Protein AF-W6NI77-F1 (afdb_monomer_lite)

pLDDT: mean 75.78, std 13.9, range [35.69, 91.31]

Foldseek 3Di:
DPLVVVLVVLLVLLVVLLVVLVVLLDDDDDPPLDPDPDDDDDDPSNVSLLVSLVSNLVSLLSHDDPPSSLVSVLSSLLSLLLQCLHPRVSSVVSSVVSLCSNQVSVVHDSQVVCVVCVLVNLVVLQVLCPDPPNVQSSLSSLLSSLQRHLEPVSCVSNLVVLVSLLVVCVVDDPSSVLSSLSSLLSLLVSLCSNCVPQDFPDQPQDDDDDPDDDPPSPRVPPPRDPSVVSLVVSLVSLVVQCPPPDPSSNVSNVSSNVD

InterPro domains:
  IPR049362 TELO2-interacting protein 1, middle region repeats [PF21547] (77-165)
  IPR052587 TELO2-interacting protein 1 homolog [PTHR18460] (52-257)

Organism: Haemonchus contortus (NCBI:txid6289)

Structure (mmCIF, N/CA/C/O backbone):
data_AF-W6NI77-F1
#
_entry.id   AF-W6NI77-F1
#
loop_
_atom_site.group_PDB
_atom_site.id
_atom_site.type_symbol
_atom_site.label_atom_id
_atom_site.label_alt_id
_atom_site.label_comp_id
_atom_site.label_asym_id
_atom_site.label_entity_id
_atom_site.label_seq_id
_atom_site.pdbx_PDB_ins_code
_atom_site.Cartn_x
_atom_site.Cartn_y
_atom_site.Cartn_z
_atom_site.occupancy
_atom_site.B_iso_or_equiv
_atom_site.auth_seq_id
_atom_site.auth_comp_id
_atom_site.auth_asym_id
_atom_site.auth_atom_id
_atom_site.pdbx_PDB_model_num
ATOM 1 N N . MET A 1 1 ? -28.516 10.956 28.256 1.00 38.03 1 MET A N 1
ATOM 2 C CA . MET A 1 1 ? -27.511 12.025 28.459 1.00 38.03 1 MET A CA 1
ATOM 3 C C . MET A 1 1 ? -26.098 11.476 28.704 1.00 38.03 1 MET A C 1
ATOM 5 O O . MET A 1 1 ? -25.176 12.272 28.706 1.00 38.03 1 MET A O 1
ATOM 9 N N . GLU A 1 2 ? -25.898 10.155 28.825 1.00 42.62 2 GLU A N 1
ATOM 10 C CA . GLU A 1 2 ? -24.571 9.532 29.042 1.00 42.62 2 GLU A CA 1
ATOM 11 C C . GLU A 1 2 ? -23.758 9.275 27.751 1.00 42.62 2 GLU A C 1
ATOM 13 O O . GLU A 1 2 ? -22.541 9.157 27.794 1.00 42.62 2 GLU A O 1
ATOM 18 N N . THR A 1 3 ? -24.386 9.283 26.572 1.00 54.47 3 THR A N 1
ATOM 19 C CA . THR A 1 3 ? -23.759 8.825 25.315 1.00 54.47 3 THR A CA 1
ATOM 20 C C . THR A 1 3 ? -22.666 9.737 24.745 1.00 54.47 3 THR A C 1
ATOM 22 O O . THR A 1 3 ? -21.778 9.266 24.038 1.00 54.47 3 THR A O 1
ATOM 25 N N . THR A 1 4 ? -22.696 11.042 25.023 1.00 55.91 4 THR A N 1
ATOM 26 C CA . THR A 1 4 ? -21.725 11.995 24.452 1.00 55.91 4 THR A CA 1
ATOM 27 C C . THR A 1 4 ? -20.396 12.003 25.202 1.00 55.91 4 THR A C 1
ATOM 29 O O . THR A 1 4 ? -19.350 12.211 24.591 1.00 55.91 4 THR A O 1
ATOM 32 N N . ALA A 1 5 ? -20.425 11.765 26.517 1.00 58.59 5 ALA A N 1
ATOM 33 C CA . ALA A 1 5 ? -19.223 11.693 27.344 1.00 58.59 5 ALA A CA 1
ATOM 34 C C . ALA A 1 5 ? -18.430 10.416 27.035 1.00 58.59 5 ALA A C 1
ATOM 36 O O . ALA A 1 5 ? -17.226 10.491 26.796 1.00 58.59 5 ALA A O 1
ATOM 37 N N . ASP A 1 6 ? -19.120 9.280 26.918 1.00 65.50 6 ASP A N 1
ATOM 38 C CA . ASP A 1 6 ? -18.503 7.997 26.570 1.00 65.50 6 ASP A CA 1
ATOM 39 C C . ASP A 1 6 ? -17.901 8.022 25.161 1.00 65.50 6 ASP A C 1
ATOM 41 O O . ASP A 1 6 ? -16.777 7.563 24.951 1.00 65.50 6 ASP A O 1
ATOM 45 N N . SER A 1 7 ? -18.590 8.649 24.199 1.00 68.75 7 SER A N 1
ATOM 46 C CA . SER A 1 7 ? -18.045 8.837 22.852 1.00 68.75 7 SER A CA 1
ATOM 47 C C . SER A 1 7 ? -16.793 9.717 22.862 1.00 68.75 7 SER A C 1
ATOM 49 O O . SER A 1 7 ? -15.842 9.418 22.146 1.00 68.75 7 SER A O 1
ATOM 51 N N . TYR A 1 8 ? -16.756 10.780 23.673 1.00 75.94 8 TYR A N 1
ATOM 52 C CA . TYR A 1 8 ? -15.581 11.648 23.793 1.00 75.94 8 TYR A CA 1
ATOM 53 C C . TYR A 1 8 ? -14.384 10.925 24.424 1.00 75.94 8 TYR A C 1
ATOM 55 O O . TYR A 1 8 ? -13.260 11.075 23.950 1.00 75.94 8 TYR A O 1
ATOM 63 N N . VAL A 1 9 ? -14.617 10.104 25.451 1.00 79.88 9 VAL A N 1
ATOM 64 C CA . VAL A 1 9 ? -13.573 9.280 26.084 1.00 79.88 9 VAL A CA 1
ATOM 65 C C . VAL A 1 9 ? -13.027 8.234 25.109 1.00 79.88 9 VAL A C 1
ATOM 67 O O . VAL A 1 9 ? -11.817 8.027 25.044 1.00 79.88 9 VAL A O 1
ATOM 70 N N . LEU A 1 10 ? -13.886 7.614 24.297 1.00 78.69 10 LEU A N 1
ATOM 71 C CA . LEU A 1 10 ? -13.448 6.697 23.241 1.00 78.69 10 LEU A CA 1
ATOM 72 C C . LEU A 1 10 ? -12.599 7.413 22.186 1.00 78.69 10 LEU A C 1
ATOM 74 O O . LEU A 1 10 ? -11.573 6.882 21.766 1.00 78.69 10 LEU A O 1
ATOM 78 N N . PHE A 1 11 ? -12.977 8.630 21.790 1.00 78.94 11 PHE A N 1
ATOM 79 C CA . PHE A 1 11 ? -12.199 9.421 20.839 1.00 78.94 11 PHE A CA 1
ATOM 80 C C . PHE A 1 11 ? -10.810 9.783 21.366 1.00 78.94 11 PHE A C 1
ATOM 82 O O . PHE A 1 11 ? -9.825 9.579 20.658 1.00 78.94 11 PHE A O 1
ATOM 89 N N . THR A 1 12 ? -10.711 10.268 22.605 1.00 80.94 12 THR A N 1
ATOM 90 C CA . THR A 1 12 ? -9.415 10.620 23.206 1.00 80.94 12 THR A CA 1
ATOM 91 C C . THR A 1 12 ? -8.539 9.391 23.433 1.00 80.94 12 THR A C 1
ATOM 93 O O . THR A 1 12 ? -7.323 9.461 23.244 1.00 80.94 12 THR A O 1
ATOM 96 N N . LEU A 1 13 ? -9.138 8.244 23.767 1.00 82.88 13 LEU A N 1
ATOM 97 C CA . LEU A 1 13 ? -8.430 6.971 23.869 1.00 82.88 13 LEU A CA 1
ATOM 98 C C . LEU A 1 13 ? -7.866 6.544 22.510 1.00 82.88 13 LEU A C 1
ATOM 100 O O . LEU A 1 13 ? -6.676 6.252 22.421 1.00 82.88 13 LEU A O 1
ATOM 104 N N . ILE A 1 14 ? -8.678 6.570 21.447 1.00 81.75 14 ILE A N 1
ATOM 105 C CA . ILE A 1 14 ? -8.227 6.240 20.087 1.00 81.75 14 ILE A CA 1
ATOM 106 C C . ILE A 1 14 ? -7.092 7.175 19.655 1.00 81.75 14 ILE A C 1
ATOM 108 O O . ILE A 1 14 ? -6.070 6.699 19.166 1.00 81.75 14 ILE A O 1
ATOM 112 N N . GLU A 1 15 ? -7.231 8.486 19.861 1.00 82.81 15 GLU A N 1
ATOM 113 C CA . GLU A 1 15 ? -6.181 9.462 19.543 1.00 82.81 15 GLU A CA 1
ATOM 114 C C . GLU A 1 15 ? -4.874 9.154 20.275 1.00 82.81 15 GLU A C 1
ATOM 116 O O . GLU A 1 15 ? -3.815 9.089 19.650 1.00 82.81 15 GLU A O 1
ATOM 121 N N . THR A 1 16 ? -4.952 8.891 21.579 1.00 83.50 16 THR A N 1
ATOM 122 C CA . THR A 1 16 ? -3.780 8.580 22.405 1.00 83.50 16 THR A CA 1
ATOM 123 C C . THR A 1 16 ? -3.109 7.286 21.949 1.00 83.50 16 THR A C 1
ATOM 125 O O . THR A 1 16 ? -1.888 7.240 21.805 1.00 83.50 16 THR A O 1
ATOM 128 N N . CYS A 1 17 ? -3.889 6.244 21.648 1.00 82.62 17 CYS A N 1
ATOM 129 C CA . CYS A 1 17 ? -3.355 4.984 21.141 1.00 82.62 17 CYS A CA 1
ATOM 130 C C . CYS A 1 17 ? -2.709 5.146 19.755 1.00 82.62 17 CYS A C 1
ATOM 132 O O . CYS A 1 17 ? -1.662 4.550 19.507 1.00 82.62 17 CYS A O 1
ATOM 134 N N . ILE A 1 18 ? -3.273 5.972 18.865 1.00 81.81 18 ILE A N 1
ATOM 135 C CA . ILE A 1 18 ? -2.666 6.286 17.559 1.00 81.81 18 ILE A CA 1
ATOM 136 C C . ILE A 1 18 ? -1.339 7.037 17.738 1.00 81.81 18 ILE A C 1
ATOM 138 O O . ILE A 1 18 ? -0.378 6.746 17.024 1.00 81.81 18 ILE A O 1
ATOM 142 N N . GLU A 1 19 ? -1.255 7.985 18.672 1.00 83.06 19 GLU A N 1
ATOM 143 C CA . GLU A 1 19 ? -0.002 8.690 18.979 1.00 83.06 19 GLU A CA 1
ATOM 144 C C . GLU A 1 19 ? 1.055 7.752 19.578 1.00 83.06 19 GLU A C 1
ATOM 146 O O . GLU A 1 19 ? 2.226 7.817 19.204 1.00 83.06 19 GLU A O 1
ATOM 151 N N . TRP A 1 20 ? 0.658 6.808 20.434 1.00 81.19 20 TRP A N 1
ATOM 152 C CA . TRP A 1 20 ? 1.576 5.784 20.939 1.00 81.19 20 TRP A CA 1
ATOM 153 C C . TRP A 1 20 ? 2.064 4.849 19.832 1.00 81.19 20 TRP A C 1
ATOM 155 O O . TRP A 1 20 ? 3.257 4.566 19.762 1.00 81.19 20 TRP A O 1
ATOM 165 N N . LEU A 1 21 ? 1.187 4.442 18.910 1.00 80.00 21 LEU A N 1
ATOM 166 C CA . LEU A 1 21 ? 1.582 3.656 17.738 1.00 80.00 21 LEU A CA 1
ATOM 167 C C . LEU A 1 21 ? 2.561 4.417 16.833 1.00 80.00 21 LEU A C 1
ATOM 169 O O . LEU A 1 21 ? 3.523 3.827 16.351 1.00 80.00 21 LEU A O 1
ATOM 173 N N . LYS A 1 22 ? 2.377 5.732 16.645 1.00 75.75 22 LYS A N 1
ATOM 174 C CA . LYS A 1 22 ? 3.333 6.578 15.904 1.00 75.75 22 LYS A CA 1
ATOM 175 C C . LYS A 1 22 ? 4.718 6.597 16.543 1.00 75.75 22 LYS A C 1
ATOM 177 O O . LYS A 1 22 ? 5.708 6.617 15.814 1.00 75.75 22 LYS A O 1
ATOM 182 N N . GLY A 1 23 ? 4.774 6.640 17.875 1.00 67.94 23 GLY A N 1
ATOM 183 C CA . GLY A 1 23 ? 6.019 6.648 18.643 1.00 67.94 23 GLY A CA 1
ATOM 184 C C . GLY A 1 23 ? 6.720 5.289 18.688 1.00 67.94 23 GLY A C 1
ATOM 185 O O . GLY A 1 23 ? 7.940 5.250 18.795 1.00 67.94 23 GLY A O 1
ATOM 186 N N . MET A 1 24 ? 5.964 4.194 18.567 1.00 63.59 24 MET A N 1
ATOM 187 C CA . MET A 1 24 ? 6.493 2.825 18.517 1.00 63.59 24 MET A CA 1
ATOM 188 C C . MET A 1 24 ? 6.839 2.346 17.106 1.00 63.59 24 MET A C 1
ATOM 190 O O . MET A 1 24 ? 7.277 1.208 16.957 1.00 63.59 24 MET A O 1
ATOM 194 N N . ALA A 1 25 ? 6.651 3.181 16.076 1.00 56.19 25 ALA A N 1
ATOM 195 C CA . ALA A 1 25 ? 7.052 2.844 14.717 1.00 56.19 25 ALA A CA 1
ATOM 196 C C . ALA A 1 25 ? 8.547 2.475 14.724 1.00 56.19 25 ALA A C 1
ATOM 198 O O . ALA A 1 25 ? 9.379 3.325 15.065 1.00 56.19 25 ALA A O 1
ATOM 199 N N . PRO A 1 26 ? 8.896 1.217 14.412 1.00 52.66 26 PRO A N 1
ATOM 200 C CA . PRO A 1 26 ? 10.261 0.758 14.558 1.00 52.66 26 PRO A CA 1
ATOM 201 C C . PRO A 1 26 ? 11.186 1.561 13.644 1.00 52.66 26 PRO A C 1
ATOM 203 O O . PRO A 1 26 ? 10.837 1.952 12.526 1.00 52.66 26 PRO A O 1
ATOM 206 N N . SER A 1 27 ? 12.387 1.811 14.164 1.00 46.44 27 SER A N 1
ATOM 207 C CA . SER A 1 27 ? 13.513 2.374 13.424 1.00 46.44 27 SER A CA 1
ATOM 208 C C . SER A 1 27 ? 13.739 1.600 12.117 1.00 46.44 27 SER A C 1
ATOM 210 O O . SER A 1 27 ? 13.374 0.425 12.046 1.00 46.44 27 SER A O 1
ATOM 212 N N . PRO A 1 28 ? 14.320 2.265 11.106 1.00 47.41 28 PRO A N 1
ATOM 213 C CA . PRO A 1 28 ? 14.014 2.084 9.695 1.00 47.41 28 PRO A CA 1
ATOM 214 C C . PRO A 1 28 ? 14.049 0.621 9.286 1.00 47.41 28 PRO A C 1
ATOM 216 O O . PRO A 1 28 ? 14.915 -0.125 9.742 1.00 47.41 28 PRO A O 1
ATOM 219 N N . HIS A 1 29 ? 13.101 0.282 8.402 1.00 47.47 29 HIS A N 1
ATOM 220 C CA . HIS A 1 29 ? 13.145 -0.863 7.502 1.00 47.47 29 HIS A CA 1
ATOM 221 C C . HIS A 1 29 ? 14.536 -1.475 7.486 1.00 47.47 29 HIS A C 1
ATOM 223 O O . HIS A 1 29 ? 15.481 -0.832 7.028 1.00 47.47 29 HIS A O 1
ATOM 229 N N . CYS A 1 30 ? 14.585 -2.651 8.112 1.00 45.50 30 CYS A N 1
ATOM 230 C CA . CYS A 1 30 ? 15.687 -3.582 8.212 1.00 45.50 30 CYS A CA 1
ATOM 231 C C . CYS A 1 30 ? 16.817 -3.243 7.242 1.00 45.50 30 CYS A C 1
ATOM 233 O O . CYS A 1 30 ? 16.574 -3.102 6.044 1.00 45.50 30 CYS A O 1
ATOM 235 N N . ARG A 1 31 ? 18.039 -3.138 7.767 1.00 46.44 31 ARG A N 1
ATOM 236 C CA . ARG A 1 31 ? 19.276 -3.189 6.988 1.00 46.44 31 ARG A CA 1
ATOM 237 C C . ARG A 1 31 ? 19.236 -4.443 6.106 1.00 46.44 31 ARG A C 1
ATOM 239 O O . ARG A 1 31 ? 19.733 -5.491 6.499 1.00 46.44 31 ARG A O 1
ATOM 246 N N . ASP A 1 32 ? 18.608 -4.339 4.937 1.00 48.72 32 ASP A N 1
ATOM 247 C CA . ASP A 1 32 ? 18.428 -5.417 3.958 1.00 48.72 32 ASP A CA 1
ATOM 248 C C . ASP A 1 32 ? 19.784 -5.845 3.359 1.00 48.72 32 ASP A C 1
ATOM 250 O O . ASP A 1 32 ? 19.866 -6.802 2.592 1.00 48.72 32 ASP A O 1
ATOM 254 N N . ASP A 1 33 ? 20.866 -5.152 3.726 1.00 49.47 33 ASP A N 1
ATOM 255 C CA . ASP A 1 33 ? 22.258 -5.566 3.571 1.00 49.47 33 ASP A CA 1
ATOM 256 C C . ASP A 1 33 ? 22.540 -6.922 4.251 1.00 49.47 33 ASP A C 1
ATOM 258 O O . ASP A 1 33 ? 23.477 -7.621 3.859 1.00 49.47 33 ASP A O 1
ATOM 262 N N . LEU A 1 34 ? 21.750 -7.298 5.265 1.00 49.16 34 LEU A N 1
ATOM 263 C CA . LEU A 1 34 ? 21.920 -8.505 6.068 1.00 49.16 34 LEU A CA 1
ATOM 264 C C . LEU A 1 34 ? 20.722 -9.445 5.870 1.00 49.16 34 LEU A C 1
ATOM 266 O O . LEU A 1 34 ? 19.643 -9.240 6.418 1.00 49.16 34 LEU A O 1
ATOM 270 N N . ILE A 1 35 ? 20.921 -10.519 5.097 1.00 52.66 35 ILE A N 1
ATOM 271 C CA . ILE A 1 35 ? 19.978 -11.646 5.041 1.00 52.66 35 ILE A CA 1
ATOM 272 C C . ILE A 1 35 ? 20.137 -12.436 6.344 1.00 52.66 35 ILE A C 1
ATOM 274 O O . ILE A 1 35 ? 20.869 -13.423 6.408 1.00 52.66 35 ILE A O 1
ATOM 278 N N . GLU A 1 36 ? 19.492 -11.974 7.409 1.00 52.12 36 GLU A N 1
ATOM 279 C CA . GLU A 1 36 ? 19.451 -12.683 8.683 1.00 52.12 36 GLU A CA 1
ATOM 280 C C . GLU A 1 36 ? 18.140 -13.457 8.807 1.00 52.12 36 GLU A C 1
ATOM 282 O O . GLU A 1 36 ? 17.044 -12.914 8.673 1.00 52.12 36 GLU A O 1
ATOM 287 N N . HIS A 1 37 ? 18.248 -14.754 9.090 1.00 48.47 37 HIS A N 1
ATOM 288 C CA . HIS A 1 37 ? 17.102 -15.614 9.363 1.00 48.47 37 HIS A CA 1
ATOM 289 C C . HIS A 1 37 ? 16.638 -15.399 10.815 1.00 48.47 37 HIS A C 1
ATOM 291 O O . HIS A 1 37 ? 16.741 -16.288 11.660 1.00 48.47 37 HIS A O 1
ATOM 297 N N . VAL A 1 38 ? 16.175 -14.190 11.139 1.00 55.56 38 VAL A N 1
ATOM 298 C CA . VAL A 1 38 ? 15.631 -13.886 12.466 1.00 55.56 38 VAL A CA 1
ATOM 299 C C . VAL A 1 38 ? 14.221 -14.458 12.534 1.00 55.56 38 VAL A C 1
ATOM 301 O O . VAL A 1 38 ? 13.308 -13.966 11.876 1.00 55.56 38 VAL A O 1
ATOM 304 N N . ILE A 1 39 ? 14.035 -15.524 13.314 1.00 58.59 39 ILE A N 1
ATOM 305 C CA . ILE A 1 39 ? 12.693 -16.001 13.663 1.00 58.59 39 ILE A CA 1
ATOM 306 C C . ILE A 1 39 ? 12.036 -14.879 14.477 1.00 58.59 39 ILE A C 1
ATOM 308 O O . ILE A 1 39 ? 12.579 -14.533 15.528 1.00 58.59 39 ILE A O 1
ATOM 312 N N . PRO A 1 40 ? 10.899 -14.306 14.041 1.00 60.41 40 PRO A N 1
ATOM 313 C CA . PRO A 1 40 ? 10.248 -13.235 14.783 1.00 60.41 40 PRO A CA 1
ATOM 314 C C . PRO A 1 40 ? 9.774 -13.774 16.131 1.00 60.41 40 PRO A C 1
ATOM 316 O O . PRO A 1 40 ? 8.808 -14.532 16.215 1.00 60.41 40 PRO A O 1
ATOM 319 N N . THR A 1 41 ? 10.497 -13.441 17.196 1.00 62.50 41 THR A N 1
ATOM 320 C CA . THR A 1 41 ? 10.095 -13.764 18.564 1.00 62.50 41 THR A CA 1
ATOM 321 C C . THR A 1 41 ? 9.169 -12.678 19.082 1.00 62.50 41 THR A C 1
ATOM 323 O O . THR A 1 41 ? 9.431 -11.499 18.857 1.00 62.50 41 THR A O 1
ATOM 326 N N . LEU A 1 42 ? 8.131 -13.061 19.828 1.00 67.31 42 LEU A N 1
ATOM 327 C CA . LEU A 1 42 ? 7.244 -12.118 20.503 1.00 67.31 42 LEU A CA 1
ATOM 328 C C . LEU A 1 42 ? 8.041 -11.283 21.521 1.00 67.31 42 LEU A C 1
ATOM 330 O O . LEU A 1 42 ? 8.350 -11.732 22.626 1.00 67.31 42 LEU A O 1
ATOM 334 N N . THR A 1 43 ? 8.396 -10.066 21.134 1.00 75.69 43 THR A N 1
ATOM 335 C CA . THR A 1 43 ? 8.993 -9.059 22.012 1.00 75.69 43 THR A CA 1
ATOM 336 C C . THR A 1 43 ? 7.910 -8.352 22.833 1.00 75.69 43 THR A C 1
ATOM 338 O O . THR A 1 43 ? 6.718 -8.407 22.535 1.00 75.69 43 THR A O 1
ATOM 341 N N . LYS A 1 44 ? 8.312 -7.644 23.893 1.00 76.69 44 LYS A N 1
ATOM 342 C CA . LYS A 1 44 ? 7.371 -6.815 24.666 1.00 76.69 44 LYS A CA 1
ATOM 343 C C . LYS A 1 44 ? 6.763 -5.690 23.821 1.00 76.69 44 LYS A C 1
ATOM 345 O O . LYS A 1 44 ? 5.627 -5.305 24.054 1.00 76.69 44 LYS A O 1
ATOM 350 N N . GLU A 1 45 ? 7.508 -5.176 22.848 1.00 77.38 45 GLU A N 1
ATOM 351 C CA . GLU A 1 45 ? 7.050 -4.104 21.959 1.00 77.38 45 GLU A CA 1
ATOM 352 C C . GLU A 1 45 ? 5.995 -4.615 20.973 1.00 77.38 45 GLU A C 1
ATOM 354 O O . GLU A 1 45 ? 4.939 -4.004 20.830 1.00 77.38 45 GLU A O 1
ATOM 359 N N . THR A 1 46 ? 6.209 -5.794 20.379 1.00 76.50 46 THR A N 1
ATOM 360 C CA . THR A 1 46 ? 5.221 -6.417 19.481 1.00 76.50 46 THR A CA 1
ATOM 361 C C . THR A 1 46 ? 3.915 -6.747 20.189 1.00 76.50 46 THR A C 1
ATOM 363 O O . THR A 1 46 ? 2.844 -6.476 19.647 1.00 76.50 46 THR A O 1
ATOM 366 N N . SER A 1 47 ? 3.965 -7.251 21.426 1.00 80.81 47 SER A N 1
ATOM 367 C CA . SER A 1 47 ? 2.746 -7.532 22.192 1.00 80.81 47 SER A CA 1
ATOM 368 C C . SER A 1 47 ? 1.952 -6.266 22.534 1.00 80.81 47 SER A C 1
ATOM 370 O O . SER A 1 47 ? 0.718 -6.291 22.479 1.00 80.81 47 SER A O 1
ATOM 372 N N . VAL A 1 48 ? 2.623 -5.142 22.819 1.00 82.88 48 VAL A N 1
ATOM 373 C CA . VAL A 1 48 ? 1.957 -3.845 23.032 1.00 82.88 48 VAL A CA 1
ATOM 374 C C . VAL A 1 48 ? 1.338 -3.345 21.726 1.00 82.88 48 VAL A C 1
ATOM 376 O O . VAL A 1 48 ? 0.173 -2.954 21.730 1.00 82.88 48 VAL A O 1
ATOM 379 N N . THR A 1 49 ? 2.056 -3.417 20.602 1.00 80.94 49 THR A N 1
ATOM 380 C CA . THR A 1 49 ? 1.542 -3.014 19.281 1.00 80.94 49 THR A CA 1
ATOM 381 C C . THR A 1 49 ? 0.286 -3.797 18.901 1.00 80.94 49 THR A C 1
ATOM 383 O O . THR A 1 49 ? -0.722 -3.192 18.539 1.00 80.94 49 THR A O 1
ATOM 386 N N . ILE A 1 50 ? 0.294 -5.123 19.068 1.00 82.81 50 ILE A N 1
ATOM 387 C CA . ILE A 1 50 ? -0.869 -5.986 18.799 1.00 82.81 50 ILE A CA 1
ATOM 388 C C . ILE A 1 50 ? -2.049 -5.613 19.704 1.00 82.81 50 ILE A C 1
ATOM 390 O O . ILE A 1 50 ? -3.188 -5.510 19.238 1.00 82.81 50 ILE A O 1
ATOM 394 N N . SER A 1 51 ? -1.783 -5.372 20.990 1.00 83.31 51 SER A N 1
ATOM 395 C CA . SER A 1 51 ? -2.815 -4.993 21.960 1.00 83.31 51 SER A CA 1
ATOM 396 C C . SER A 1 51 ? -3.448 -3.643 21.616 1.00 83.31 51 SER A C 1
ATOM 398 O O . SER A 1 51 ? -4.670 -3.514 21.656 1.00 83.31 51 SER A O 1
ATOM 400 N N . LEU A 1 52 ? -2.642 -2.651 21.223 1.00 84.12 52 LEU A N 1
ATOM 401 C CA . LEU A 1 52 ? -3.123 -1.331 20.806 1.00 84.12 52 LEU A CA 1
ATOM 402 C C . LEU A 1 52 ? -3.927 -1.402 19.508 1.00 84.12 52 LEU A C 1
ATOM 404 O O . LEU A 1 52 ? -5.011 -0.830 19.439 1.00 84.12 52 LEU A O 1
ATOM 408 N N . VAL A 1 53 ? -3.440 -2.131 18.500 1.00 84.56 53 VAL A N 1
ATOM 409 C CA . VAL A 1 53 ? -4.156 -2.331 17.229 1.00 84.56 53 VAL A CA 1
ATOM 410 C C . VAL A 1 53 ? -5.522 -2.974 17.473 1.00 84.56 53 VAL A C 1
ATOM 412 O O . VAL A 1 53 ? -6.533 -2.484 16.967 1.00 84.56 53 VAL A O 1
ATOM 415 N N . SER A 1 54 ? -5.570 -4.010 18.312 1.00 84.06 54 SER A N 1
ATOM 416 C CA . SER A 1 54 ? -6.813 -4.702 18.668 1.00 84.06 54 SER A CA 1
ATOM 417 C C . SER A 1 54 ? -7.773 -3.796 19.444 1.00 84.06 54 SER A C 1
ATOM 419 O O . SER A 1 54 ? -8.965 -3.750 19.144 1.00 84.06 54 SER A O 1
ATOM 421 N N . LEU A 1 55 ? -7.261 -3.030 20.413 1.00 83.44 55 LEU A N 1
ATOM 422 C CA . LEU A 1 55 ? -8.057 -2.094 21.208 1.00 83.44 55 LEU A CA 1
ATOM 423 C C . LEU A 1 55 ? -8.690 -1.007 20.333 1.00 83.44 55 LEU A C 1
ATOM 425 O O . LEU A 1 55 ? -9.877 -0.720 20.477 1.00 83.44 55 LEU A O 1
ATOM 429 N N . ILE A 1 56 ? -7.922 -0.433 19.405 1.00 82.19 56 ILE A N 1
ATOM 430 C CA . ILE A 1 56 ? -8.414 0.600 18.488 1.00 82.19 56 ILE A CA 1
ATOM 431 C C . ILE A 1 56 ? -9.457 0.018 17.525 1.00 82.19 56 ILE A C 1
ATOM 433 O O . ILE A 1 56 ? -10.495 0.645 17.311 1.00 82.19 56 ILE A O 1
ATOM 437 N N . ALA A 1 57 ? -9.232 -1.186 16.986 1.00 81.25 57 ALA A N 1
ATOM 438 C CA . ALA A 1 57 ? -10.191 -1.853 16.102 1.00 81.25 57 ALA A CA 1
ATOM 439 C C . ALA A 1 57 ? -11.549 -2.076 16.788 1.00 81.25 57 ALA A C 1
ATOM 441 O O . ALA A 1 57 ? -12.595 -1.767 16.215 1.00 81.25 57 ALA A O 1
ATOM 442 N N . VAL A 1 58 ? -11.534 -2.529 18.045 1.00 82.44 58 VAL A N 1
ATOM 443 C CA . VAL A 1 58 ? -12.751 -2.682 18.854 1.00 82.44 58 VAL A CA 1
ATOM 444 C C . VAL A 1 58 ? -13.373 -1.325 19.179 1.00 82.44 58 VAL A C 1
ATOM 446 O O . VAL A 1 58 ? -14.589 -1.177 19.076 1.00 82.44 58 VAL A O 1
ATOM 449 N N . ALA A 1 59 ? -12.576 -0.312 19.522 1.00 80.25 59 ALA A N 1
ATOM 450 C CA . ALA A 1 59 ? -13.089 1.020 19.832 1.00 80.25 59 ALA A CA 1
ATOM 451 C C . ALA A 1 59 ? -13.832 1.644 18.636 1.00 80.25 59 ALA A C 1
ATOM 453 O O . ALA A 1 59 ? -14.917 2.194 18.818 1.00 80.25 59 ALA A O 1
ATOM 454 N N . PHE A 1 60 ? -13.334 1.471 17.404 1.00 77.75 60 PHE A N 1
ATOM 455 C CA . PHE A 1 60 ? -14.014 1.941 16.189 1.00 77.75 60 PHE A CA 1
ATOM 456 C C . PHE A 1 60 ? -15.394 1.311 15.961 1.00 77.75 60 PHE A C 1
ATOM 458 O O . PHE A 1 60 ? -16.220 1.923 15.285 1.00 77.75 60 PHE A O 1
ATOM 465 N N . LYS A 1 61 ? -15.683 0.146 16.555 1.00 76.38 61 LYS A N 1
ATOM 466 C CA . LYS A 1 61 ? -17.017 -0.472 16.516 1.00 76.38 61 LYS A CA 1
ATOM 467 C C . LYS A 1 61 ? -18.065 0.304 17.313 1.00 76.38 61 LYS A C 1
ATOM 469 O O . LYS A 1 61 ? -19.252 0.218 17.017 1.00 76.38 61 LYS A O 1
ATOM 474 N N . HIS A 1 62 ? -17.631 1.036 18.333 1.00 73.00 62 HIS A N 1
ATOM 475 C CA . HIS A 1 62 ? -18.508 1.723 19.280 1.00 73.00 62 HIS A CA 1
ATOM 476 C C . HIS A 1 62 ? -18.621 3.231 19.023 1.00 73.00 62 HIS A C 1
ATOM 478 O O . HIS A 1 62 ? -19.391 3.912 19.696 1.00 73.00 62 HIS A O 1
ATOM 484 N N . VAL A 1 63 ? -17.881 3.759 18.046 1.00 72.25 63 VAL A N 1
ATOM 485 C CA . VAL A 1 63 ? -17.902 5.179 17.682 1.00 72.25 63 VAL A CA 1
ATOM 486 C C . VAL A 1 63 ? -19.021 5.454 16.672 1.00 72.25 63 VAL A C 1
ATOM 488 O O . VAL A 1 63 ? -19.074 4.818 15.623 1.00 72.25 63 VAL A O 1
ATOM 491 N N . ALA A 1 64 ? -19.887 6.425 16.985 1.00 58.84 64 ALA A N 1
ATOM 492 C CA . ALA A 1 64 ? -21.064 6.784 16.181 1.00 58.84 64 ALA A CA 1
ATOM 493 C C . ALA A 1 64 ? -20.958 8.140 15.440 1.00 58.84 64 ALA A C 1
ATOM 495 O O . ALA A 1 64 ? -21.823 8.461 14.631 1.00 58.84 64 ALA A O 1
ATOM 496 N N . GLU A 1 65 ? -19.940 8.966 15.720 1.00 63.59 65 GLU A N 1
ATOM 497 C CA . GLU A 1 65 ? -19.810 10.325 15.157 1.00 63.59 65 GLU A CA 1
ATOM 498 C C . GLU A 1 65 ? -19.015 10.326 13.831 1.00 63.59 65 GLU A C 1
ATOM 500 O O . GLU A 1 65 ? -17.784 10.304 13.832 1.00 63.59 65 GLU A O 1
ATOM 505 N N . GLU A 1 66 ? -19.714 10.407 12.693 1.00 65.75 66 GLU A N 1
ATOM 506 C CA . GLU A 1 66 ? -19.164 10.123 11.351 1.00 65.75 66 GLU A CA 1
ATOM 507 C C . GLU A 1 66 ? -17.963 10.998 10.925 1.00 65.75 66 GLU A C 1
ATOM 509 O O . GLU A 1 66 ? -17.008 10.507 10.319 1.00 65.75 66 GLU A O 1
ATOM 514 N N . SER A 1 67 ? -17.958 12.299 11.240 1.00 65.31 67 SER A N 1
ATOM 515 C CA . SER A 1 67 ? -16.953 13.237 10.703 1.00 65.31 67 SER A CA 1
ATOM 516 C C . SER A 1 67 ? -15.587 13.142 11.394 1.00 65.31 67 SER A C 1
ATOM 518 O O . SER A 1 67 ? -14.546 13.082 10.731 1.00 65.31 67 SER A O 1
ATOM 520 N N . LYS A 1 68 ? -15.564 13.092 12.731 1.00 69.31 68 LYS A N 1
ATOM 521 C CA . LYS A 1 68 ? -14.332 12.880 13.510 1.00 69.31 68 LYS A CA 1
ATOM 522 C C . LYS A 1 68 ? -13.826 11.451 13.366 1.00 69.31 68 LYS A C 1
ATOM 524 O O . LYS A 1 68 ? -12.616 11.244 13.266 1.00 69.31 68 LYS A O 1
ATOM 529 N N . GLN A 1 69 ? -14.744 10.488 13.280 1.00 75.06 69 GLN A N 1
ATOM 530 C CA . GLN A 1 69 ? -14.420 9.094 13.010 1.00 75.06 69 GLN A CA 1
ATOM 531 C C . GLN A 1 69 ? -13.658 8.950 11.697 1.00 75.06 69 GLN A C 1
ATOM 533 O O . GLN A 1 69 ? -12.636 8.279 11.695 1.00 75.06 69 GLN A O 1
ATOM 538 N N . LEU A 1 70 ? -14.060 9.629 10.616 1.00 77.38 70 LEU A N 1
ATOM 539 C CA . LEU A 1 70 ? -13.364 9.526 9.331 1.00 77.38 70 LEU A CA 1
ATOM 540 C C . LEU A 1 70 ? -11.918 10.041 9.395 1.00 77.38 70 LEU A C 1
ATOM 542 O O . LEU A 1 70 ? -11.011 9.391 8.878 1.00 77.38 70 LEU A O 1
ATOM 546 N N . LYS A 1 71 ? -11.669 11.166 10.078 1.00 82.25 71 LYS A N 1
ATOM 547 C CA . LYS A 1 71 ? -10.302 11.689 10.260 1.00 82.25 71 LYS A CA 1
ATOM 548 C C . LYS A 1 71 ? -9.429 10.721 11.064 1.00 82.25 71 LYS A C 1
ATOM 550 O O . LYS A 1 71 ? -8.289 10.458 10.681 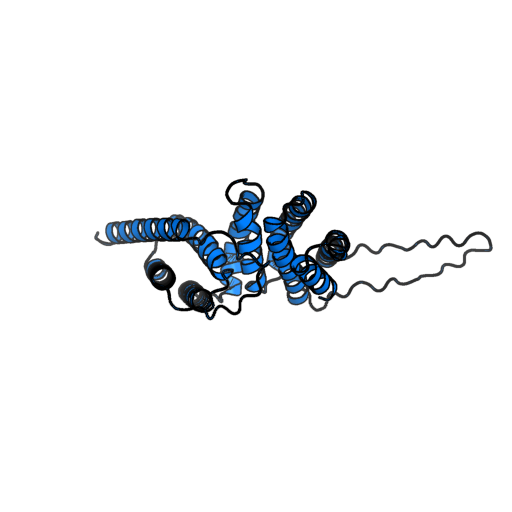1.00 82.25 71 LYS A O 1
ATOM 555 N N . LEU A 1 72 ? -9.955 10.190 12.167 1.00 82.06 72 LEU A N 1
ATOM 556 C CA . LEU A 1 72 ? -9.239 9.222 13.001 1.00 82.06 72 LEU A CA 1
ATOM 557 C C . LEU A 1 72 ? -9.030 7.896 12.284 1.00 82.06 72 LEU A C 1
ATOM 559 O O . LEU A 1 72 ? -7.966 7.300 12.408 1.00 82.06 72 LEU A O 1
ATOM 563 N N . LEU A 1 73 ? -10.005 7.475 11.487 1.00 83.00 73 LEU A N 1
ATOM 564 C CA . LEU A 1 73 ? -9.944 6.263 10.695 1.00 83.00 73 LEU A CA 1
ATOM 565 C C . LEU A 1 73 ? -8.863 6.367 9.625 1.00 83.00 73 LEU A C 1
ATOM 567 O O . LEU A 1 73 ? -8.016 5.492 9.555 1.00 83.00 73 LEU A O 1
ATOM 571 N N . VAL A 1 74 ? -8.818 7.450 8.845 1.00 83.88 74 VAL A N 1
ATOM 572 C CA . VAL A 1 74 ? -7.737 7.669 7.865 1.00 83.88 74 VAL A CA 1
ATOM 573 C C . VAL A 1 74 ? -6.378 7.730 8.567 1.00 83.88 74 VAL A C 1
ATOM 575 O O . VAL A 1 74 ? -5.384 7.216 8.050 1.00 83.88 74 VAL A O 1
ATOM 578 N N . ASN A 1 75 ? -6.323 8.314 9.769 1.00 83.81 75 ASN A N 1
ATOM 579 C CA . ASN A 1 75 ? -5.100 8.334 10.560 1.00 83.81 75 ASN A CA 1
ATOM 580 C C . ASN A 1 75 ? -4.647 6.940 10.985 1.00 83.81 75 ASN A C 1
ATOM 582 O O . ASN A 1 75 ? -3.471 6.619 10.815 1.00 83.81 75 ASN A O 1
ATOM 586 N N . PHE A 1 76 ? -5.574 6.138 11.496 1.00 83.81 76 PHE A N 1
ATOM 587 C CA . PHE A 1 76 ? -5.331 4.775 11.931 1.00 83.81 76 PHE A CA 1
ATOM 588 C C . PHE A 1 76 ? -5.010 3.845 10.761 1.00 83.81 76 PHE A C 1
ATOM 590 O O . PHE A 1 76 ? -4.054 3.088 10.851 1.00 83.81 76 PHE A O 1
ATOM 597 N N . LEU A 1 77 ? -5.729 3.951 9.640 1.00 85.31 77 LEU A N 1
ATOM 598 C CA . LEU A 1 77 ? -5.489 3.155 8.435 1.00 85.31 77 LEU A CA 1
ATOM 599 C C . LEU A 1 77 ? -4.093 3.380 7.875 1.00 85.31 77 LEU A C 1
ATOM 601 O O . LEU A 1 77 ? -3.430 2.419 7.508 1.00 85.31 77 LEU A O 1
ATOM 605 N N . TYR A 1 78 ? -3.618 4.625 7.857 1.00 85.44 78 TYR A N 1
ATOM 606 C CA . TYR A 1 78 ? -2.243 4.909 7.453 1.00 85.44 78 TYR A CA 1
ATOM 607 C C . TYR A 1 78 ? -1.230 4.182 8.358 1.00 85.44 78 TYR A C 1
ATOM 609 O O . TYR A 1 78 ? -0.277 3.610 7.840 1.00 85.44 78 TYR A O 1
ATOM 617 N N . GLN A 1 79 ? -1.478 4.113 9.676 1.00 83.81 79 GLN A N 1
ATOM 618 C CA . GLN A 1 79 ? -0.596 3.377 10.596 1.00 83.81 79 GLN A CA 1
ATOM 619 C C . GLN A 1 79 ? -0.736 1.869 10.494 1.00 83.81 79 GLN A C 1
ATOM 621 O O . GLN A 1 79 ? 0.266 1.171 10.568 1.00 83.81 79 GLN A O 1
ATOM 626 N N . LEU A 1 80 ? -1.943 1.350 10.280 1.00 85.19 80 LEU A N 1
ATOM 627 C CA . LEU A 1 80 ? -2.136 -0.071 10.013 1.00 85.19 80 LEU A CA 1
ATOM 628 C C . LEU A 1 80 ? -1.384 -0.498 8.755 1.00 85.19 80 LEU A C 1
ATOM 630 O O . LEU A 1 80 ? -0.705 -1.515 8.776 1.00 85.19 80 LEU A O 1
ATOM 634 N N . LEU A 1 81 ? -1.459 0.290 7.682 1.00 85.12 81 LEU A N 1
ATOM 635 C CA . LEU A 1 81 ? -0.733 0.013 6.445 1.00 85.12 81 LEU A CA 1
ATOM 636 C C . LEU A 1 81 ? 0.787 0.137 6.622 1.00 85.12 81 LEU A C 1
ATOM 638 O O . LEU A 1 81 ? 1.527 -0.633 6.018 1.00 85.12 81 LEU A O 1
ATOM 642 N N . GLU A 1 82 ? 1.260 1.059 7.465 1.00 83.56 82 GLU A N 1
ATOM 643 C CA . GLU A 1 82 ? 2.681 1.149 7.826 1.00 83.56 82 GLU A CA 1
ATOM 644 C C . GLU A 1 82 ? 3.139 -0.104 8.592 1.00 83.56 82 GLU A C 1
ATOM 646 O O . GLU A 1 82 ? 4.154 -0.705 8.240 1.00 83.56 82 GLU A O 1
ATOM 651 N N . LEU A 1 83 ? 2.361 -0.547 9.586 1.00 81.00 83 LEU A N 1
ATOM 652 C CA . LEU A 1 83 ? 2.627 -1.761 10.365 1.00 81.00 83 LEU A CA 1
ATOM 653 C C . LEU A 1 83 ? 2.544 -3.031 9.512 1.00 81.00 83 LEU A C 1
ATOM 655 O O . LEU A 1 83 ? 3.339 -3.946 9.701 1.00 81.00 83 LEU A O 1
ATOM 659 N N . TYR A 1 84 ? 1.630 -3.070 8.539 1.00 80.62 84 TYR A N 1
ATOM 660 C CA . TYR A 1 84 ? 1.512 -4.165 7.578 1.00 80.62 84 TYR A CA 1
ATOM 661 C C . TYR A 1 84 ? 2.741 -4.300 6.679 1.00 80.62 84 TYR A C 1
ATOM 663 O O . TYR A 1 84 ? 2.875 -5.284 5.975 1.00 80.62 84 TYR A O 1
ATOM 671 N N . ALA A 1 85 ? 3.641 -3.331 6.622 1.00 74.75 85 ALA A N 1
ATOM 672 C CA . ALA A 1 85 ? 4.841 -3.471 5.811 1.00 74.75 85 ALA A CA 1
ATOM 673 C C . ALA A 1 85 ? 6.070 -3.919 6.618 1.00 74.75 85 ALA A C 1
ATOM 675 O O . ALA A 1 85 ? 7.146 -4.087 6.040 1.00 74.75 85 ALA A O 1
ATOM 676 N N . LEU A 1 86 ? 5.930 -4.106 7.935 1.00 73.56 86 LEU A N 1
ATOM 677 C CA . LEU A 1 86 ? 6.993 -4.610 8.802 1.00 73.56 86 LEU A CA 1
ATOM 678 C C . LEU A 1 86 ? 7.210 -6.107 8.584 1.00 73.56 86 LEU A C 1
ATOM 680 O O . LEU A 1 86 ? 6.240 -6.818 8.409 1.00 73.56 86 LEU A O 1
ATOM 684 N N . PRO A 1 87 ? 8.441 -6.631 8.681 1.00 67.69 87 PRO A N 1
ATOM 685 C CA . PRO A 1 87 ? 8.731 -8.044 8.406 1.00 67.69 87 PRO A CA 1
ATOM 686 C C . PRO A 1 87 ? 8.134 -9.038 9.425 1.00 67.69 87 PRO A C 1
ATOM 688 O O . PRO A 1 87 ? 8.251 -10.252 9.258 1.00 67.69 87 PRO A O 1
ATOM 691 N N . GLU A 1 88 ? 7.528 -8.557 10.508 1.00 75.00 88 GLU A N 1
ATOM 692 C CA . GLU A 1 88 ? 7.025 -9.386 11.600 1.00 75.00 88 GLU A CA 1
ATOM 693 C C . GLU A 1 88 ? 5.638 -9.955 11.276 1.00 75.00 88 GLU A C 1
ATOM 695 O O . GLU A 1 88 ? 4.620 -9.270 11.383 1.00 75.00 88 GLU A O 1
ATOM 700 N N . TRP A 1 89 ? 5.578 -11.246 10.929 1.00 76.19 89 TRP A N 1
ATOM 701 C CA . TRP A 1 89 ? 4.327 -11.929 10.556 1.00 76.19 89 TRP A CA 1
ATOM 702 C C . TRP A 1 89 ? 3.209 -11.808 11.608 1.00 76.19 89 TRP A C 1
ATOM 704 O O . TRP A 1 89 ? 2.039 -11.735 11.249 1.00 76.19 89 TRP A O 1
ATOM 714 N N . ILE A 1 90 ? 3.558 -11.752 12.900 1.00 79.56 90 ILE A N 1
ATOM 715 C CA . ILE A 1 90 ? 2.582 -11.631 13.997 1.00 79.56 90 ILE A CA 1
ATOM 716 C C . ILE A 1 90 ? 1.866 -10.274 13.925 1.00 79.56 90 ILE A C 1
ATOM 718 O O . ILE A 1 90 ? 0.659 -10.184 14.145 1.00 79.56 90 ILE A O 1
ATOM 722 N N . VAL A 1 91 ? 2.604 -9.210 13.592 1.00 80.25 91 VAL A N 1
ATOM 723 C CA . VAL A 1 91 ? 2.038 -7.866 13.430 1.00 80.25 91 VAL A CA 1
ATOM 724 C C . VAL A 1 91 ? 1.170 -7.814 12.175 1.00 80.25 91 VAL A C 1
ATOM 726 O O . VAL A 1 91 ? 0.073 -7.265 12.234 1.00 80.25 91 VAL A O 1
ATOM 729 N N . HIS A 1 92 ? 1.599 -8.444 11.075 1.00 82.50 92 HIS A N 1
ATOM 730 C CA . HIS A 1 92 ? 0.777 -8.570 9.868 1.00 82.50 92 HIS A CA 1
ATOM 731 C C . HIS A 1 92 ? -0.580 -9.234 10.141 1.00 82.50 92 HIS A C 1
ATOM 733 O O . HIS A 1 92 ? -1.608 -8.694 9.736 1.00 82.50 92 HIS A O 1
ATOM 739 N N . ASP A 1 93 ? -0.592 -10.368 10.846 1.00 82.06 93 ASP A N 1
ATOM 740 C CA . ASP A 1 93 ? -1.820 -11.111 11.161 1.00 82.06 93 ASP A CA 1
ATOM 741 C C . ASP A 1 93 ? -2.772 -10.290 12.049 1.00 82.06 93 ASP A C 1
ATOM 743 O O . ASP A 1 93 ? -3.976 -10.206 11.791 1.00 82.06 93 ASP A O 1
ATOM 747 N N . ALA A 1 94 ? -2.225 -9.582 13.043 1.00 84.06 94 ALA A N 1
ATOM 748 C CA . ALA A 1 94 ? -2.998 -8.675 13.886 1.00 84.06 94 ALA A CA 1
ATOM 749 C C . ALA A 1 94 ? -3.604 -7.505 13.091 1.00 84.06 94 ALA A C 1
ATOM 751 O O . ALA A 1 94 ? -4.757 -7.128 13.321 1.00 84.06 94 ALA A O 1
ATOM 752 N N . VAL A 1 95 ? -2.851 -6.938 12.143 1.00 85.81 95 VAL A N 1
ATOM 753 C CA . VAL A 1 95 ? -3.345 -5.880 11.253 1.00 85.81 95 VAL A CA 1
ATOM 754 C C . VAL A 1 95 ? -4.456 -6.405 10.343 1.00 85.81 95 VAL A C 1
ATOM 756 O O . VAL A 1 95 ? -5.478 -5.735 10.198 1.00 85.81 95 VAL A O 1
ATOM 759 N N . ASP A 1 96 ? -4.307 -7.601 9.777 1.00 85.75 96 ASP A N 1
ATOM 760 C CA . ASP A 1 96 ? -5.337 -8.215 8.935 1.00 85.75 96 ASP A CA 1
ATOM 761 C C . ASP A 1 96 ? -6.622 -8.496 9.719 1.00 85.75 96 ASP A C 1
ATOM 763 O O . ASP A 1 96 ? -7.720 -8.173 9.251 1.00 85.75 96 ASP A O 1
ATOM 767 N N . CYS A 1 97 ? -6.499 -8.987 10.953 1.00 85.56 97 CYS A N 1
ATOM 768 C CA . CYS A 1 97 ? -7.628 -9.136 11.865 1.00 85.56 97 CYS A CA 1
ATOM 769 C C . CYS A 1 97 ? -8.315 -7.792 12.153 1.00 85.56 97 CYS A C 1
ATOM 771 O O . CYS A 1 97 ? -9.543 -7.703 12.089 1.00 85.56 97 CYS A O 1
ATOM 773 N N . ALA A 1 98 ? -7.550 -6.733 12.430 1.00 85.62 98 ALA A N 1
ATOM 774 C CA . ALA A 1 98 ? -8.089 -5.400 12.696 1.00 85.62 98 ALA A CA 1
ATOM 775 C C . ALA A 1 98 ? -8.801 -4.800 11.472 1.00 85.62 98 ALA A C 1
ATOM 777 O O . ALA A 1 98 ? -9.914 -4.280 11.595 1.00 85.62 98 ALA A O 1
ATOM 778 N N . LEU A 1 99 ? -8.204 -4.910 10.281 1.00 86.12 99 LEU A N 1
ATOM 779 C CA . LEU A 1 99 ? -8.813 -4.459 9.027 1.00 86.12 99 LEU A CA 1
ATOM 780 C C . LEU A 1 99 ? -10.113 -5.210 8.742 1.00 86.12 99 LEU A C 1
ATOM 782 O O . LEU A 1 99 ? -11.113 -4.586 8.382 1.00 86.12 99 LEU A O 1
ATOM 786 N N . LEU A 1 100 ? -10.128 -6.529 8.942 1.00 86.50 100 LEU A N 1
ATOM 787 C CA . LEU A 1 100 ? -11.323 -7.347 8.765 1.00 86.50 100 LEU A CA 1
ATOM 788 C C . LEU A 1 100 ? -12.427 -6.955 9.756 1.00 86.50 100 LEU A C 1
ATOM 790 O O . LEU A 1 100 ? -13.585 -6.819 9.361 1.00 86.50 100 LEU A O 1
ATOM 794 N N . GLN A 1 101 ? -12.094 -6.728 11.027 1.00 84.50 101 GLN A N 1
ATOM 795 C CA . GLN A 1 101 ? -13.064 -6.309 12.045 1.00 84.50 101 GLN A CA 1
ATOM 796 C C . GLN A 1 101 ? -13.702 -4.952 11.723 1.00 84.50 101 GLN A C 1
ATOM 798 O O . GLN A 1 101 ? -14.919 -4.789 11.845 1.00 84.50 101 GLN A O 1
ATOM 803 N N . ILE A 1 102 ? -12.911 -3.982 11.268 1.00 84.00 102 ILE A N 1
ATOM 804 C CA . ILE A 1 102 ? -13.436 -2.662 10.900 1.00 84.00 102 ILE A CA 1
ATOM 805 C C . ILE A 1 102 ? -14.281 -2.762 9.628 1.00 84.00 102 ILE A C 1
ATOM 807 O O . ILE A 1 102 ? -15.403 -2.258 9.594 1.00 84.00 102 ILE A O 1
ATOM 811 N N . ALA A 1 103 ? -13.789 -3.465 8.606 1.00 84.69 103 ALA A N 1
ATOM 812 C CA . ALA A 1 103 ? -14.504 -3.628 7.345 1.00 84.69 103 ALA A CA 1
ATOM 813 C C . ALA A 1 103 ? -15.854 -4.343 7.543 1.00 84.69 103 ALA A C 1
ATOM 815 O O . ALA A 1 103 ? -16.876 -3.881 7.034 1.00 84.69 103 ALA A O 1
ATOM 816 N N . THR A 1 104 ? -15.888 -5.407 8.355 1.00 84.50 104 THR A N 1
ATOM 817 C CA . THR A 1 104 ? -17.127 -6.134 8.691 1.00 84.50 104 THR A CA 1
ATOM 818 C C . THR A 1 104 ? -18.111 -5.280 9.482 1.00 84.50 104 THR A C 1
ATOM 820 O O . THR A 1 104 ? -19.308 -5.339 9.209 1.00 84.50 104 THR A O 1
ATOM 823 N N . THR A 1 105 ? -17.630 -4.432 10.394 1.00 81.81 105 THR A N 1
ATOM 824 C CA . THR A 1 105 ? -18.480 -3.474 11.120 1.00 81.81 105 THR A CA 1
ATOM 825 C C . THR A 1 105 ? -19.157 -2.483 10.170 1.00 81.81 105 THR A C 1
ATOM 827 O O . THR A 1 105 ? -20.307 -2.110 10.383 1.00 81.81 105 THR A O 1
ATOM 830 N N . MET A 1 106 ? -18.476 -2.101 9.088 1.00 78.44 106 MET A N 1
ATOM 831 C CA . MET A 1 106 ? -19.023 -1.226 8.046 1.00 78.44 106 MET A CA 1
ATOM 832 C C . MET A 1 106 ? -19.780 -1.979 6.938 1.00 78.44 106 MET A C 1
ATOM 834 O O . MET A 1 106 ? -20.265 -1.355 5.997 1.00 78.44 106 MET A O 1
ATOM 838 N N . GLY A 1 107 ? -19.885 -3.311 7.019 1.00 78.44 107 GLY A N 1
ATOM 839 C CA . GLY A 1 107 ? -20.561 -4.143 6.018 1.00 78.44 107 GLY A CA 1
ATOM 840 C C . GLY A 1 107 ? -19.843 -4.222 4.663 1.00 78.44 107 GLY A C 1
ATOM 841 O O . GLY A 1 107 ? -20.478 -4.473 3.639 1.00 78.44 107 GLY A O 1
ATOM 842 N N . LEU A 1 108 ? -18.529 -3.985 4.629 1.00 84.62 108 LEU A N 1
ATOM 843 C CA . LEU A 1 108 ? -17.711 -3.956 3.414 1.00 84.62 108 LEU A CA 1
ATOM 844 C C . LEU A 1 108 ? -16.638 -5.057 3.445 1.00 84.62 108 LEU A C 1
ATOM 846 O O . LEU A 1 108 ? -16.172 -5.473 4.501 1.00 84.62 108 LEU A O 1
ATOM 850 N N . SER A 1 109 ? -16.198 -5.513 2.270 1.00 85.69 109 SER A N 1
ATOM 851 C CA . SER A 1 109 ? -14.956 -6.294 2.146 1.00 85.69 109 SER A CA 1
ATOM 852 C C . SER A 1 109 ? -13.740 -5.395 2.390 1.00 85.69 109 SER A C 1
ATOM 854 O O . SER A 1 109 ? -13.802 -4.219 2.029 1.00 85.69 109 SER A O 1
ATOM 856 N N . VAL A 1 110 ? -12.614 -5.943 2.855 1.00 81.94 110 VAL A N 1
ATOM 857 C CA . VAL A 1 110 ? -11.367 -5.182 3.088 1.00 81.94 110 VAL A CA 1
ATOM 858 C C . VAL A 1 110 ? -10.937 -4.371 1.856 1.00 81.94 110 VAL A C 1
ATOM 860 O O . VAL A 1 110 ? -10.688 -3.177 1.979 1.00 81.94 110 VAL A O 1
ATOM 863 N N . SER A 1 111 ? -10.956 -4.972 0.661 1.00 84.12 111 SER A N 1
ATOM 864 C CA . SER A 1 111 ? -10.598 -4.300 -0.603 1.00 84.12 111 SER A CA 1
ATOM 865 C C . SER A 1 111 ? -11.515 -3.101 -0.908 1.00 84.12 111 SER A C 1
ATOM 867 O O . SER A 1 111 ? -11.050 -1.976 -1.087 1.00 84.12 111 SER A O 1
ATOM 869 N N . LYS A 1 112 ? -12.842 -3.285 -0.841 1.00 83.88 112 LYS A N 1
ATOM 870 C CA . LYS A 1 112 ? -13.831 -2.200 -1.024 1.00 83.88 112 LYS A CA 1
ATOM 871 C C . LYS A 1 112 ? -13.754 -1.109 0.055 1.00 83.88 112 LYS A C 1
ATOM 873 O O . LYS A 1 112 ? -13.956 0.071 -0.238 1.00 83.88 112 LYS A O 1
ATOM 878 N N . PHE A 1 113 ? -13.469 -1.491 1.296 1.00 84.62 113 PHE A N 1
ATOM 879 C CA . PHE A 1 113 ? -13.280 -0.566 2.411 1.00 84.62 113 PHE A CA 1
ATOM 880 C C . PHE A 1 113 ? -12.035 0.307 2.195 1.00 84.62 113 PHE A C 1
ATOM 882 O O . PHE A 1 113 ? -12.123 1.535 2.249 1.00 84.62 113 PHE A O 1
ATOM 889 N N . LEU A 1 114 ? -10.907 -0.310 1.835 1.00 83.94 114 LEU A N 1
ATOM 890 C CA . LEU A 1 114 ? -9.679 0.402 1.492 1.00 83.94 114 LEU A CA 1
ATOM 891 C C . LEU A 1 114 ? -9.843 1.274 0.248 1.00 83.94 114 LEU A C 1
ATOM 893 O O . LEU A 1 114 ? -9.329 2.382 0.243 1.00 83.94 114 LEU A O 1
ATOM 897 N N . HIS A 1 115 ? -10.601 0.848 -0.765 1.00 85.06 115 HIS A N 1
ATOM 898 C CA . HIS A 1 115 ? -10.914 1.694 -1.920 1.00 85.06 115 HIS A CA 1
ATOM 899 C C . HIS A 1 115 ? -11.696 2.955 -1.510 1.00 85.06 115 HIS A C 1
ATOM 901 O O . HIS A 1 115 ? -11.358 4.060 -1.929 1.00 85.06 115 HIS A O 1
ATOM 907 N N . THR A 1 116 ? -12.708 2.812 -0.647 1.00 84.50 116 THR A N 1
ATOM 908 C CA . THR A 1 116 ? -13.562 3.931 -0.198 1.00 84.50 116 THR A CA 1
ATOM 909 C C . THR A 1 116 ? -12.755 5.027 0.501 1.00 84.50 116 THR A C 1
ATOM 911 O O . THR A 1 116 ? -13.015 6.214 0.306 1.00 84.50 116 THR A O 1
ATOM 914 N N . HIS A 1 117 ? -11.738 4.640 1.271 1.00 84.31 117 HIS A N 1
ATOM 915 C CA . HIS A 1 117 ? -10.834 5.574 1.949 1.00 84.31 117 HIS A CA 1
ATOM 916 C C . HIS A 1 117 ? -9.504 5.789 1.206 1.00 84.31 117 HIS A C 1
ATOM 918 O O . HIS A 1 117 ? -8.664 6.576 1.647 1.00 84.31 117 HIS A O 1
ATOM 924 N N . GLY A 1 118 ? -9.316 5.123 0.068 1.00 82.44 118 GLY A N 1
ATOM 925 C CA . GLY A 1 118 ? -8.042 5.013 -0.633 1.00 82.44 118 GLY A CA 1
ATOM 926 C C . GLY A 1 118 ? -7.570 6.343 -1.193 1.00 82.44 118 GLY A C 1
ATOM 927 O O . GLY A 1 118 ? -6.396 6.666 -1.066 1.00 82.44 118 GLY A O 1
ATOM 928 N N . SER A 1 119 ? -8.479 7.170 -1.712 1.00 85.00 119 SER A N 1
ATOM 929 C CA . SER A 1 119 ? -8.153 8.514 -2.208 1.00 85.00 119 SER A CA 1
ATOM 930 C C . SER A 1 119 ? -7.548 9.414 -1.122 1.00 85.00 119 SER A C 1
ATOM 932 O O . SER A 1 119 ? -6.578 10.128 -1.382 1.00 85.00 119 SER A O 1
ATOM 934 N N . TYR A 1 120 ? -8.056 9.338 0.113 1.00 85.94 120 TYR A N 1
ATOM 935 C CA . TYR A 1 120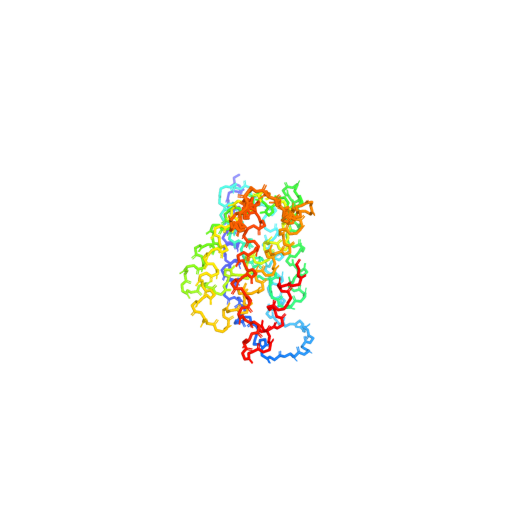 ? -7.515 10.078 1.256 1.00 85.94 120 TYR A CA 1
ATOM 936 C C . TYR A 1 120 ? -6.140 9.556 1.680 1.00 85.94 120 TYR A C 1
ATOM 938 O O . TYR A 1 120 ? -5.251 10.348 1.999 1.00 85.94 120 TYR A O 1
ATOM 946 N N . ILE A 1 121 ? -5.950 8.233 1.662 1.00 86.94 121 ILE A N 1
ATOM 947 C CA . ILE A 1 121 ? -4.662 7.603 1.982 1.00 86.94 121 ILE A CA 1
ATOM 948 C C . ILE A 1 121 ? -3.622 7.980 0.925 1.00 86.94 121 ILE A C 1
ATOM 950 O O . ILE A 1 121 ? -2.546 8.441 1.284 1.00 86.94 121 ILE A O 1
ATOM 954 N N . VAL A 1 122 ? -3.962 7.873 -0.361 1.00 86.50 122 VAL A N 1
ATOM 955 C CA . VAL A 1 122 ? -3.133 8.301 -1.500 1.00 86.50 122 VAL A CA 1
ATOM 956 C C . VAL A 1 122 ? -2.733 9.767 -1.342 1.00 86.50 122 VAL A C 1
ATOM 958 O O . VAL A 1 122 ? -1.551 10.092 -1.410 1.00 86.50 122 VAL A O 1
ATOM 961 N N . HIS A 1 123 ? -3.682 10.662 -1.059 1.00 87.50 123 HIS A N 1
ATOM 962 C CA . HIS A 1 123 ? -3.365 12.075 -0.850 1.00 87.50 123 HIS A CA 1
ATOM 963 C C . HIS A 1 123 ? -2.360 12.280 0.294 1.00 87.50 123 HIS A C 1
ATOM 965 O O . HIS A 1 123 ? -1.399 13.039 0.160 1.00 87.50 123 HIS A O 1
ATOM 971 N N . ARG A 1 124 ? -2.534 11.558 1.405 1.00 84.44 124 ARG A N 1
ATOM 972 C CA . ARG A 1 124 ? -1.602 11.613 2.532 1.00 84.44 124 ARG A CA 1
ATOM 973 C C . ARG A 1 124 ? -0.226 11.047 2.179 1.00 84.44 124 ARG A C 1
ATOM 975 O O . ARG A 1 124 ? 0.773 11.655 2.545 1.00 84.44 124 ARG A O 1
ATOM 982 N N . VAL A 1 125 ? -0.168 9.941 1.438 1.00 85.06 125 VAL A N 1
ATOM 983 C CA . VAL A 1 125 ? 1.080 9.357 0.921 1.00 85.06 125 VAL A CA 1
ATOM 984 C C . VAL A 1 125 ? 1.817 10.360 0.035 1.00 85.06 125 VAL A C 1
ATOM 986 O O . VAL A 1 125 ? 3.021 10.522 0.206 1.00 85.06 125 VAL A O 1
ATOM 989 N N . ALA A 1 126 ? 1.119 11.071 -0.855 1.00 84.75 126 ALA A N 1
ATOM 990 C CA . ALA A 1 126 ? 1.726 12.088 -1.716 1.00 84.75 126 ALA A CA 1
ATOM 991 C C . ALA A 1 126 ? 2.380 13.213 -0.894 1.00 84.75 126 ALA A C 1
ATOM 993 O O . ALA A 1 126 ? 3.539 13.561 -1.118 1.00 84.75 126 ALA A O 1
ATOM 994 N N . ILE A 1 127 ? 1.682 13.720 0.129 1.00 84.44 127 ILE A N 1
ATOM 995 C CA . ILE A 1 127 ? 2.237 14.724 1.051 1.00 84.44 127 ILE A CA 1
ATOM 996 C C . ILE A 1 127 ? 3.456 14.162 1.799 1.00 84.44 127 ILE A C 1
ATOM 998 O O . ILE A 1 127 ? 4.490 14.825 1.905 1.00 84.44 127 ILE A O 1
ATOM 1002 N N . SER A 1 128 ? 3.363 12.931 2.306 1.00 79.50 128 SER A N 1
ATOM 1003 C CA . SER A 1 128 ? 4.455 12.280 3.035 1.00 79.50 128 SER A CA 1
ATOM 1004 C C . SER A 1 128 ? 5.673 11.989 2.154 1.00 79.50 128 SER A C 1
ATOM 1006 O O . SER A 1 128 ? 6.794 12.093 2.645 1.00 79.50 128 SER A O 1
ATOM 1008 N N . ALA A 1 129 ? 5.488 11.703 0.862 1.00 77.31 129 ALA A N 1
ATOM 1009 C CA . ALA A 1 129 ? 6.575 11.482 -0.093 1.00 77.31 129 ALA A CA 1
ATOM 1010 C C . ALA A 1 129 ? 7.410 12.752 -0.333 1.00 77.31 129 ALA A C 1
ATOM 1012 O O . ALA A 1 129 ? 8.617 12.672 -0.571 1.00 77.31 129 ALA A O 1
ATOM 1013 N N . GLN A 1 130 ? 6.775 13.924 -0.238 1.00 77.50 130 GLN A N 1
ATOM 1014 C CA . GLN A 1 130 ? 7.422 15.228 -0.402 1.00 77.50 130 GLN A CA 1
ATOM 1015 C C . GLN A 1 130 ? 8.046 15.748 0.906 1.00 77.50 130 GLN A C 1
ATOM 1017 O O . GLN A 1 130 ? 8.972 16.565 0.874 1.00 77.50 130 GLN A O 1
ATOM 1022 N N . SER A 1 131 ? 7.576 15.269 2.062 1.00 76.31 131 SER A N 1
ATOM 1023 C CA . SER A 1 131 ? 8.114 15.643 3.372 1.00 76.31 131 SER A CA 1
ATOM 1024 C C . SER A 1 131 ? 9.492 15.027 3.633 1.00 76.31 131 SER A C 1
ATOM 1026 O O . SER A 1 131 ? 9.761 13.878 3.291 1.00 76.31 131 SER A O 1
ATOM 1028 N N . ARG A 1 132 ? 10.376 15.773 4.311 1.00 64.69 132 ARG A N 1
ATOM 1029 C CA . ARG A 1 132 ? 11.702 15.275 4.724 1.00 64.69 132 AR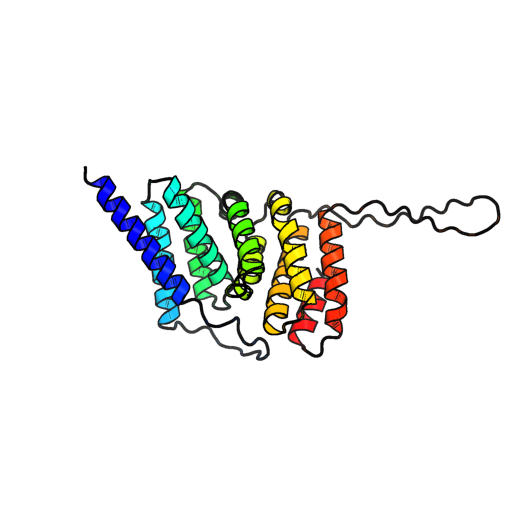G A CA 1
ATOM 1030 C C . ARG A 1 132 ? 11.642 14.304 5.908 1.00 64.69 132 ARG A C 1
ATOM 1032 O O . ARG A 1 132 ? 12.521 13.458 6.010 1.00 64.69 132 ARG A O 1
ATOM 1039 N N . SER A 1 133 ? 10.646 14.429 6.788 1.00 64.56 133 SER A N 1
ATOM 1040 C CA . SER A 1 133 ? 10.517 13.614 8.008 1.00 64.56 133 SER A CA 1
ATOM 1041 C C . SER A 1 133 ? 9.948 12.224 7.740 1.00 64.56 133 SER A C 1
ATOM 1043 O O . SER A 1 133 ? 10.406 11.246 8.316 1.00 64.56 133 SER A O 1
ATOM 1045 N N . ASP A 1 134 ? 8.964 12.138 6.844 1.00 68.12 134 ASP A N 1
ATOM 1046 C CA . ASP A 1 134 ? 8.164 10.929 6.614 1.00 68.12 134 ASP A CA 1
ATOM 1047 C C . ASP A 1 134 ? 8.424 10.301 5.242 1.00 68.12 134 ASP A C 1
ATOM 1049 O O . ASP A 1 134 ? 7.666 9.440 4.792 1.00 68.12 134 ASP A O 1
ATOM 1053 N N . ARG A 1 135 ? 9.525 10.698 4.589 1.00 71.12 135 ARG A N 1
ATOM 1054 C CA . ARG A 1 135 ? 9.874 10.253 3.237 1.00 71.12 135 ARG A CA 1
ATOM 1055 C C . ARG A 1 135 ? 9.888 8.730 3.131 1.00 71.12 135 ARG A C 1
ATOM 1057 O O . ARG A 1 135 ? 9.337 8.184 2.187 1.00 71.12 135 ARG A O 1
ATOM 1064 N N . ASN A 1 136 ? 10.434 8.046 4.137 1.00 73.94 136 ASN A N 1
ATOM 1065 C CA . ASN A 1 136 ? 10.537 6.585 4.167 1.00 73.94 136 ASN A CA 1
ATOM 1066 C C . ASN A 1 136 ? 9.182 5.884 4.362 1.00 73.94 136 ASN A C 1
ATOM 1068 O O . ASN A 1 136 ? 9.027 4.744 3.938 1.00 73.94 136 ASN A O 1
ATOM 1072 N N . ARG A 1 137 ? 8.189 6.550 4.965 1.00 79.81 137 ARG A N 1
ATOM 1073 C CA . ARG A 1 137 ? 6.864 5.965 5.243 1.00 79.81 137 ARG A CA 1
ATOM 1074 C C . ARG A 1 137 ? 5.984 5.892 4.005 1.00 79.81 137 ARG A C 1
ATOM 1076 O O . ARG A 1 137 ? 5.205 4.957 3.853 1.00 79.81 137 ARG A O 1
ATOM 1083 N N . ALA A 1 138 ? 6.117 6.867 3.111 1.00 82.94 138 ALA A N 1
ATOM 1084 C CA . ALA A 1 138 ? 5.300 6.956 1.909 1.00 82.94 138 ALA A CA 1
ATOM 1085 C C . ALA A 1 138 ? 5.371 5.701 1.010 1.00 82.94 138 ALA A C 1
ATOM 1087 O O . ALA A 1 138 ? 4.315 5.121 0.763 1.00 82.94 138 ALA A O 1
ATOM 1088 N N . PRO A 1 139 ? 6.548 5.213 0.559 1.00 84.69 139 PRO A N 1
ATOM 1089 C CA . PRO A 1 139 ? 6.620 4.024 -0.302 1.00 84.69 139 PRO A CA 1
ATOM 1090 C C . PRO A 1 139 ? 6.130 2.746 0.395 1.00 84.69 139 PRO A C 1
ATOM 1092 O O . PRO A 1 139 ? 5.609 1.840 -0.252 1.00 84.69 139 PRO A O 1
ATOM 1095 N N . VAL A 1 140 ? 6.269 2.690 1.719 1.00 85.12 140 VAL A N 1
ATOM 1096 C CA . VAL A 1 140 ? 5.880 1.566 2.576 1.00 85.12 140 VAL A CA 1
ATOM 1097 C C . VAL A 1 140 ? 4.357 1.438 2.647 1.00 85.12 140 VAL A C 1
ATOM 1099 O O . VAL A 1 140 ? 3.799 0.397 2.301 1.00 85.12 140 VAL A O 1
ATOM 1102 N N . VAL A 1 141 ? 3.675 2.527 3.007 1.00 86.94 141 VAL A N 1
ATOM 1103 C CA . VAL A 1 141 ? 2.206 2.588 3.052 1.00 86.94 141 VAL A CA 1
ATOM 1104 C C . VAL A 1 141 ? 1.609 2.445 1.654 1.00 86.94 141 VAL A C 1
ATOM 1106 O O . VAL A 1 141 ? 0.600 1.764 1.477 1.00 86.94 141 VAL A O 1
ATOM 1109 N N . PHE A 1 142 ? 2.245 3.053 0.649 1.00 88.75 142 PHE A N 1
ATOM 1110 C CA . PHE A 1 142 ? 1.825 2.947 -0.746 1.00 88.75 142 PHE A CA 1
ATOM 1111 C C . PHE A 1 142 ? 1.821 1.496 -1.229 1.00 88.75 142 PHE A C 1
ATOM 1113 O O . PHE A 1 142 ? 0.821 1.034 -1.771 1.00 88.75 142 PHE A O 1
ATOM 1120 N N . ARG A 1 143 ? 2.900 0.754 -0.959 1.00 89.69 143 ARG A N 1
ATOM 1121 C CA . ARG A 1 143 ? 2.977 -0.684 -1.230 1.00 89.69 143 ARG A CA 1
ATOM 1122 C C . ARG A 1 143 ? 1.842 -1.455 -0.554 1.00 89.69 143 ARG A C 1
ATOM 1124 O O . ARG A 1 143 ? 1.122 -2.180 -1.230 1.00 89.69 143 ARG A O 1
ATOM 1131 N N . ALA A 1 144 ? 1.667 -1.279 0.756 1.00 87.06 144 ALA A N 1
ATOM 1132 C CA . ALA A 1 144 ? 0.653 -2.005 1.520 1.00 87.06 144 ALA A CA 1
ATOM 1133 C C . ALA A 1 144 ? -0.771 -1.756 0.989 1.00 87.06 144 ALA A C 1
ATOM 1135 O O . ALA A 1 144 ? -1.589 -2.675 0.945 1.00 87.06 144 ALA A O 1
ATOM 1136 N N . LEU A 1 145 ? -1.058 -0.526 0.548 1.00 89.12 145 LEU A N 1
ATOM 1137 C CA . LEU A 1 145 ? -2.333 -0.177 -0.074 1.00 89.12 145 LEU A CA 1
ATOM 1138 C C . LEU A 1 145 ? -2.542 -0.928 -1.397 1.00 89.12 145 LEU A C 1
ATOM 1140 O O . LEU A 1 145 ? -3.615 -1.487 -1.615 1.00 89.12 145 LEU A O 1
ATOM 1144 N N . LEU A 1 146 ? -1.528 -0.953 -2.264 1.00 89.44 146 LEU A N 1
ATOM 1145 C CA . LEU A 1 146 ? -1.592 -1.630 -3.562 1.00 89.44 146 LEU A CA 1
ATOM 1146 C C . LEU A 1 146 ? -1.732 -3.145 -3.416 1.00 89.44 146 LEU A C 1
ATOM 1148 O O . LEU A 1 146 ? -2.490 -3.765 -4.156 1.00 89.44 146 LEU A O 1
ATOM 1152 N N . ASP A 1 147 ? -1.062 -3.747 -2.436 1.00 88.38 147 ASP A N 1
ATOM 1153 C CA . ASP A 1 147 ? -1.131 -5.190 -2.195 1.00 88.38 147 ASP A CA 1
ATOM 1154 C C . ASP A 1 147 ? -2.556 -5.641 -1.807 1.00 88.38 147 ASP A C 1
ATOM 1156 O O . ASP A 1 147 ? -2.981 -6.728 -2.201 1.00 88.38 147 ASP A O 1
ATOM 1160 N N . LYS A 1 148 ? -3.327 -4.798 -1.102 1.00 85.19 148 LYS A N 1
ATOM 1161 C CA . LYS A 1 148 ? -4.656 -5.140 -0.552 1.00 85.19 148 LYS A CA 1
ATOM 1162 C C . LYS A 1 148 ? -5.858 -4.667 -1.378 1.00 85.19 148 LYS A C 1
ATOM 1164 O O . LYS A 1 148 ? -6.974 -5.115 -1.108 1.00 85.19 148 LYS A O 1
ATOM 1169 N N . VAL A 1 149 ? -5.675 -3.741 -2.321 1.00 87.25 149 VAL A N 1
ATOM 1170 C CA . VAL A 1 149 ? -6.770 -3.220 -3.156 1.00 87.25 149 VAL A CA 1
ATOM 1171 C C . VAL A 1 149 ? -6.768 -3.908 -4.516 1.00 87.25 149 VAL A C 1
ATOM 1173 O O . VAL A 1 149 ? -5.802 -3.816 -5.264 1.00 87.25 149 VAL A O 1
ATOM 1176 N N . ASP A 1 150 ? -7.896 -4.521 -4.867 1.00 84.94 150 ASP A N 1
ATOM 1177 C CA . ASP A 1 150 ? -8.087 -5.215 -6.152 1.00 84.94 150 ASP A CA 1
ATOM 1178 C C . ASP A 1 150 ? -8.951 -4.409 -7.146 1.00 84.94 150 ASP A 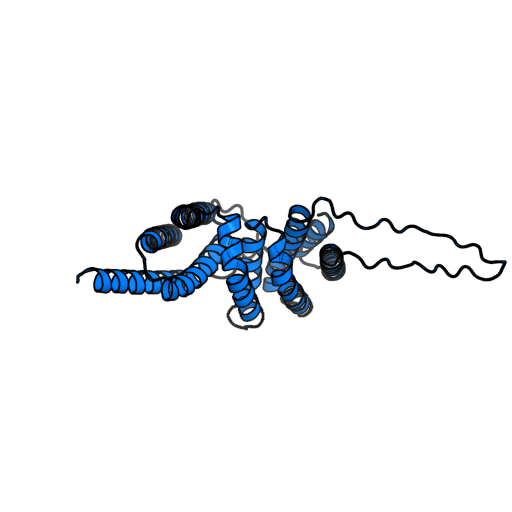C 1
ATOM 1180 O O . ASP A 1 150 ? -9.204 -4.859 -8.260 1.00 84.94 150 ASP A O 1
ATOM 1184 N N . ASP A 1 151 ? -9.419 -3.214 -6.766 1.00 85.00 151 ASP A N 1
ATOM 1185 C CA . ASP A 1 151 ? -10.260 -2.371 -7.625 1.00 85.00 151 ASP A CA 1
ATOM 1186 C C . ASP A 1 151 ? -9.421 -1.432 -8.512 1.00 85.00 151 ASP A C 1
ATOM 1188 O O . ASP A 1 151 ? -8.758 -0.508 -8.028 1.00 85.00 151 ASP A O 1
ATOM 1192 N N . SER A 1 152 ? -9.531 -1.628 -9.830 1.00 85.12 152 SER A N 1
ATOM 1193 C CA . SER A 1 152 ? -8.885 -0.821 -10.878 1.00 85.12 152 SER A CA 1
ATOM 1194 C C . SER A 1 152 ? -9.160 0.686 -10.792 1.00 85.12 152 SER A C 1
ATOM 1196 O O . SER A 1 152 ? -8.357 1.489 -11.268 1.00 85.12 152 SER A O 1
ATOM 1198 N N . ARG A 1 153 ? -10.262 1.112 -10.162 1.00 85.31 153 ARG A N 1
ATOM 1199 C CA . ARG A 1 153 ? -10.627 2.535 -10.027 1.00 85.31 153 ARG A CA 1
ATOM 1200 C C . ARG A 1 153 ? -9.623 3.339 -9.207 1.00 85.31 153 ARG A C 1
ATOM 1202 O O . ARG A 1 153 ? -9.519 4.549 -9.398 1.00 85.31 153 ARG A O 1
ATOM 1209 N N . LEU A 1 154 ? -8.852 2.686 -8.335 1.00 85.94 154 LEU A N 1
ATOM 1210 C CA . LEU A 1 154 ? -7.818 3.349 -7.541 1.00 85.94 154 LEU A CA 1
ATOM 1211 C C . LEU A 1 154 ? -6.652 3.866 -8.409 1.00 85.94 154 LEU A C 1
ATOM 1213 O O . LEU A 1 154 ? -5.951 4.801 -8.009 1.00 85.94 154 LEU A O 1
ATOM 1217 N N . TYR A 1 155 ? -6.477 3.318 -9.617 1.00 87.69 155 TYR A N 1
ATOM 1218 C CA . TYR A 1 155 ? -5.404 3.679 -10.544 1.00 87.69 155 TYR A CA 1
ATOM 1219 C C . TYR A 1 155 ? -5.318 5.188 -10.810 1.00 87.69 155 TYR A C 1
ATOM 1221 O O . TYR A 1 155 ? -4.225 5.753 -10.754 1.00 87.69 155 TYR A O 1
ATOM 1229 N N . SER A 1 156 ? -6.452 5.873 -11.015 1.00 86.19 156 SER A N 1
ATOM 1230 C CA . SER A 1 156 ? -6.450 7.317 -11.300 1.00 86.19 156 SER A CA 1
ATOM 1231 C C . SER A 1 156 ? -5.822 8.142 -10.178 1.00 86.19 156 SER A C 1
ATOM 1233 O O . SER A 1 156 ? -5.184 9.157 -10.436 1.00 86.19 156 SER A O 1
ATOM 1235 N N . SER A 1 157 ? -5.992 7.708 -8.929 1.00 84.75 157 SER A N 1
ATOM 1236 C CA . SER A 1 157 ? -5.443 8.394 -7.758 1.00 84.75 157 SER A CA 1
ATOM 1237 C C . SER A 1 157 ? -3.968 8.041 -7.547 1.00 84.75 157 SER A C 1
ATOM 1239 O O . SER A 1 157 ? -3.161 8.898 -7.198 1.00 84.75 157 SER A O 1
ATOM 1241 N N . VAL A 1 158 ? -3.611 6.784 -7.797 1.00 87.25 158 VAL A N 1
ATOM 1242 C CA . VAL A 1 158 ? -2.265 6.231 -7.604 1.00 87.25 158 VAL A CA 1
ATOM 1243 C C . VAL A 1 158 ? -1.259 6.758 -8.630 1.00 87.25 158 VAL A C 1
ATOM 1245 O O . VAL A 1 158 ? -0.097 6.969 -8.283 1.00 87.25 158 VAL A O 1
ATOM 1248 N N . ARG A 1 159 ? -1.704 7.024 -9.864 1.00 86.81 159 ARG A N 1
ATOM 1249 C CA . ARG A 1 159 ? -0.853 7.444 -10.986 1.00 86.81 159 ARG A CA 1
ATOM 1250 C C . ARG A 1 159 ? 0.101 8.592 -10.648 1.00 86.81 159 ARG A C 1
ATOM 1252 O O . ARG A 1 159 ? 1.281 8.535 -10.977 1.00 86.81 159 ARG A O 1
ATOM 1259 N N . HIS A 1 160 ? -0.397 9.614 -9.959 1.00 85.06 160 HIS A N 1
ATOM 1260 C CA . HIS A 1 160 ? 0.382 10.811 -9.639 1.00 85.06 160 HIS A CA 1
ATOM 1261 C C . HIS A 1 160 ? 1.525 10.546 -8.649 1.00 85.06 160 HIS A C 1
ATOM 1263 O O . HIS A 1 160 ? 2.580 11.165 -8.742 1.00 85.06 160 HIS A O 1
ATOM 1269 N N . ILE A 1 161 ? 1.355 9.588 -7.735 1.00 85.25 161 ILE A N 1
ATOM 1270 C CA . ILE A 1 161 ? 2.380 9.249 -6.736 1.00 85.25 161 ILE A CA 1
ATOM 1271 C C . ILE A 1 161 ? 3.586 8.578 -7.393 1.00 85.25 161 ILE A C 1
ATOM 1273 O O . ILE A 1 161 ? 4.716 8.754 -6.945 1.00 85.25 161 ILE A O 1
ATOM 1277 N N . ILE A 1 162 ? 3.364 7.810 -8.459 1.00 85.75 162 ILE A N 1
ATOM 1278 C CA . ILE A 1 162 ? 4.426 7.063 -9.140 1.00 85.75 162 ILE A CA 1
ATOM 1279 C C . ILE A 1 162 ? 5.456 8.021 -9.725 1.00 85.75 162 ILE A C 1
ATOM 1281 O O . ILE A 1 162 ? 6.653 7.780 -9.602 1.00 85.75 162 ILE A O 1
ATOM 1285 N N . GLU A 1 163 ? 5.008 9.119 -10.332 1.00 83.94 163 GLU A N 1
ATOM 1286 C CA . GLU A 1 163 ? 5.906 10.133 -10.884 1.00 83.94 163 GLU A CA 1
ATOM 1287 C C . GLU A 1 163 ? 6.776 10.761 -9.791 1.00 83.94 163 GLU A C 1
ATOM 1289 O O . GLU A 1 163 ? 7.997 10.830 -9.955 1.00 83.94 163 GLU A O 1
ATOM 1294 N N . ASP A 1 164 ? 6.167 11.117 -8.658 1.00 82.81 164 ASP A N 1
ATOM 1295 C CA . ASP A 1 164 ? 6.858 11.678 -7.494 1.00 82.81 164 ASP A CA 1
ATOM 1296 C C . ASP A 1 164 ? 7.874 10.689 -6.900 1.00 82.81 164 ASP A C 1
ATOM 1298 O O . ASP A 1 164 ? 9.014 11.060 -6.605 1.00 82.81 164 ASP A O 1
ATOM 1302 N N . LEU A 1 165 ? 7.499 9.414 -6.754 1.00 84.00 165 LEU A N 1
ATOM 1303 C CA . LEU A 1 165 ? 8.377 8.371 -6.219 1.00 84.00 165 LEU A CA 1
ATOM 1304 C C . LEU A 1 165 ? 9.518 8.021 -7.183 1.00 84.00 165 LEU A C 1
ATOM 1306 O O . LEU A 1 165 ? 10.651 7.853 -6.734 1.00 84.00 165 LEU A O 1
ATOM 1310 N N . LEU A 1 166 ? 9.265 7.959 -8.494 1.00 84.38 166 LEU A N 1
ATOM 1311 C CA . LEU A 1 166 ? 10.310 7.749 -9.501 1.00 84.38 166 LEU A CA 1
ATOM 1312 C C . LEU A 1 166 ? 11.279 8.937 -9.550 1.00 84.38 166 LEU A C 1
ATOM 1314 O O . LEU A 1 166 ? 12.486 8.739 -9.599 1.00 84.38 166 LEU A O 1
ATOM 1318 N N . PHE A 1 167 ? 10.787 10.172 -9.453 1.00 82.06 167 PHE A N 1
ATOM 1319 C CA . PHE A 1 167 ? 11.665 11.338 -9.339 1.00 82.06 167 PHE A CA 1
ATOM 1320 C C . PHE A 1 167 ? 12.493 11.310 -8.046 1.00 82.06 167 PHE A C 1
ATOM 1322 O O . PHE A 1 167 ? 13.646 11.744 -7.995 1.00 82.06 167 PHE A O 1
ATOM 1329 N N . ALA A 1 168 ? 11.914 10.784 -6.969 1.00 77.69 168 ALA A N 1
ATOM 1330 C CA . ALA A 1 168 ? 12.615 10.598 -5.713 1.00 77.69 168 ALA A CA 1
ATOM 1331 C C . ALA A 1 168 ? 13.673 9.475 -5.788 1.00 77.69 168 ALA A C 1
ATOM 1333 O O . ALA A 1 168 ? 14.677 9.581 -5.077 1.00 77.69 168 ALA A O 1
ATOM 1334 N N . LEU A 1 169 ? 13.479 8.465 -6.648 1.00 79.00 169 LEU A N 1
ATOM 1335 C CA . LEU A 1 169 ? 14.453 7.416 -6.983 1.00 79.00 169 LEU A CA 1
ATOM 1336 C C . LEU A 1 169 ? 15.663 7.993 -7.728 1.00 79.00 169 LEU A C 1
ATOM 1338 O O . LEU A 1 169 ? 16.799 7.702 -7.356 1.00 79.00 169 LEU A O 1
ATOM 1342 N N . ASP A 1 170 ? 15.425 8.882 -8.697 1.00 77.12 170 ASP A N 1
ATOM 1343 C CA . ASP A 1 170 ? 16.478 9.535 -9.491 1.00 77.12 170 ASP A CA 1
ATOM 1344 C C . ASP A 1 170 ? 17.448 10.360 -8.619 1.00 77.12 170 ASP A C 1
ATOM 1346 O O . ASP A 1 170 ? 18.622 10.521 -8.947 1.00 77.12 170 ASP A O 1
ATOM 1350 N N . LYS A 1 171 ? 16.985 10.849 -7.459 1.00 73.12 171 LYS A N 1
ATOM 1351 C CA . LYS A 1 171 ? 17.807 11.587 -6.478 1.00 73.12 171 LYS A CA 1
ATOM 1352 C C . LYS A 1 171 ? 18.701 10.699 -5.594 1.00 73.12 171 LYS A C 1
ATOM 1354 O O . LYS A 1 171 ? 19.405 11.230 -4.742 1.00 73.12 171 LYS A O 1
ATOM 1359 N N . PHE A 1 172 ? 18.666 9.381 -5.789 1.00 61.38 172 PHE A N 1
ATOM 1360 C CA . PHE A 1 172 ? 19.611 8.368 -5.300 1.00 61.38 172 PHE A CA 1
ATOM 1361 C C . PHE A 1 172 ? 20.049 8.472 -3.820 1.00 61.38 172 PHE A C 1
ATOM 1363 O O . PHE A 1 172 ? 21.196 8.780 -3.498 1.00 61.38 172 PHE A O 1
ATOM 1370 N N . HIS A 1 173 ? 19.154 8.104 -2.898 1.00 63.94 173 HIS A N 1
ATOM 1371 C CA . HIS A 1 173 ? 19.519 7.722 -1.524 1.00 63.94 173 HIS A CA 1
ATOM 1372 C C . HIS A 1 173 ? 19.314 6.210 -1.350 1.00 63.94 173 HIS A C 1
ATOM 1374 O O . HIS A 1 173 ? 18.225 5.718 -1.630 1.00 63.94 173 HIS A O 1
ATOM 1380 N N . GLN A 1 174 ? 20.343 5.472 -0.915 1.00 63.66 174 GLN A N 1
ATOM 1381 C CA . GLN A 1 174 ? 20.362 3.997 -0.937 1.00 63.66 174 GLN A CA 1
ATOM 1382 C C . GLN A 1 174 ? 19.238 3.357 -0.103 1.00 63.66 174 GLN A C 1
ATOM 1384 O O . GLN A 1 174 ? 18.477 2.558 -0.646 1.00 63.66 174 GLN A O 1
ATOM 1389 N N . ASP A 1 175 ? 19.060 3.774 1.152 1.00 64.12 175 ASP A N 1
ATOM 1390 C CA . ASP A 1 175 ? 18.019 3.227 2.044 1.00 64.12 175 ASP A CA 1
ATOM 1391 C C . ASP A 1 175 ? 16.608 3.480 1.500 1.00 64.12 175 ASP A C 1
ATOM 1393 O O . ASP A 1 175 ? 15.716 2.636 1.555 1.00 64.12 175 ASP A O 1
ATOM 1397 N N . PHE A 1 176 ? 16.415 4.654 0.904 1.00 75.69 176 PHE A N 1
ATOM 1398 C CA . PHE A 1 176 ? 15.146 5.055 0.314 1.00 75.69 176 PHE A CA 1
ATOM 1399 C C . PHE A 1 176 ? 14.883 4.350 -1.031 1.00 75.69 176 PHE A C 1
ATOM 1401 O O . PHE A 1 176 ? 13.736 4.053 -1.363 1.00 75.69 176 PHE A O 1
ATOM 1408 N N . CYS A 1 177 ? 15.938 4.023 -1.783 1.00 80.06 177 CYS A N 1
ATOM 1409 C CA . CYS A 1 177 ? 15.868 3.348 -3.078 1.00 80.06 177 CYS A CA 1
ATOM 1410 C C . CYS A 1 177 ? 15.214 1.966 -2.966 1.00 80.06 177 CYS A C 1
ATOM 1412 O O . CYS A 1 177 ? 14.314 1.656 -3.742 1.00 80.06 177 CYS A O 1
ATOM 1414 N N . ILE A 1 178 ? 15.587 1.163 -1.964 1.00 82.06 178 ILE A N 1
ATOM 1415 C CA . ILE A 1 178 ? 15.002 -0.172 -1.751 1.00 82.06 178 ILE A CA 1
ATOM 1416 C C . ILE A 1 178 ? 13.492 -0.077 -1.490 1.00 82.06 178 ILE A C 1
ATOM 1418 O O . ILE A 1 178 ? 12.712 -0.843 -2.062 1.00 82.06 178 ILE A O 1
ATOM 1422 N N . LEU A 1 179 ? 13.065 0.887 -0.668 1.00 83.00 179 LEU A N 1
ATOM 1423 C CA . LEU A 1 179 ? 11.650 1.104 -0.356 1.00 83.00 179 LEU A CA 1
ATOM 1424 C C . LEU A 1 179 ? 10.859 1.503 -1.597 1.00 83.00 179 LEU A C 1
ATOM 1426 O O . LEU A 1 179 ? 9.809 0.922 -1.876 1.00 83.00 179 LEU A O 1
ATOM 1430 N N . VAL A 1 180 ? 11.388 2.454 -2.369 1.00 85.81 180 VAL A N 1
ATOM 1431 C CA . VAL A 1 180 ? 10.767 2.876 -3.625 1.00 85.81 180 VAL A CA 1
ATOM 1432 C C . VAL A 1 180 ? 10.695 1.705 -4.599 1.00 85.81 180 VAL A C 1
ATOM 1434 O O . VAL A 1 180 ? 9.621 1.444 -5.129 1.00 85.81 180 VAL A O 1
ATOM 1437 N N . MET A 1 181 ? 11.764 0.928 -4.764 1.00 86.38 181 MET A N 1
ATOM 1438 C CA . MET A 1 181 ? 11.786 -0.244 -5.646 1.00 86.38 181 MET A CA 1
ATOM 1439 C C . MET A 1 181 ? 10.745 -1.302 -5.264 1.00 86.38 181 MET A C 1
ATOM 1441 O O . MET A 1 181 ? 10.045 -1.815 -6.135 1.00 86.38 181 MET A O 1
ATOM 1445 N N . ARG A 1 182 ? 10.575 -1.597 -3.970 1.00 86.94 182 ARG A N 1
ATOM 1446 C CA . ARG A 1 182 ? 9.508 -2.495 -3.488 1.00 86.94 182 ARG A CA 1
ATOM 1447 C C . ARG A 1 182 ? 8.117 -1.949 -3.802 1.00 86.94 182 ARG A C 1
ATOM 1449 O O . ARG A 1 182 ? 7.222 -2.707 -4.173 1.00 86.94 182 ARG A O 1
ATOM 1456 N N . SER A 1 183 ? 7.938 -0.640 -3.665 1.00 88.94 183 SER A N 1
ATOM 1457 C CA . SER A 1 183 ? 6.678 0.022 -3.989 1.00 88.94 183 SER A CA 1
ATOM 1458 C C . SER A 1 183 ? 6.379 0.004 -5.495 1.00 88.94 183 SER A C 1
ATOM 1460 O O . SER A 1 183 ? 5.244 -0.255 -5.882 1.00 88.94 183 SER A O 1
ATOM 1462 N N . MET A 1 184 ? 7.408 0.142 -6.341 1.00 90.88 184 MET A N 1
ATOM 1463 C CA . MET A 1 184 ? 7.305 0.014 -7.799 1.00 90.88 184 MET A CA 1
ATOM 1464 C C . MET A 1 184 ? 6.940 -1.408 -8.222 1.00 90.88 184 MET A C 1
ATOM 1466 O O . MET A 1 184 ? 6.045 -1.582 -9.040 1.00 90.88 184 MET A O 1
ATOM 1470 N N . LEU A 1 185 ? 7.558 -2.427 -7.618 1.00 89.88 185 LEU A N 1
ATOM 1471 C CA . LEU A 1 185 ? 7.184 -3.825 -7.848 1.00 89.88 185 LEU A CA 1
ATOM 1472 C C . LEU A 1 185 ? 5.704 -4.070 -7.526 1.00 89.88 185 LEU A C 1
ATOM 1474 O O . LEU A 1 185 ? 4.980 -4.666 -8.314 1.00 89.88 185 LEU A O 1
ATOM 1478 N N . SER A 1 186 ? 5.250 -3.569 -6.377 1.00 90.06 186 SER A N 1
ATOM 1479 C CA . SER A 1 186 ? 3.858 -3.721 -5.931 1.00 90.06 186 SER A CA 1
ATOM 1480 C C . SER A 1 186 ? 2.885 -2.998 -6.862 1.00 90.06 186 SER A C 1
ATOM 1482 O O . SER A 1 186 ? 1.789 -3.489 -7.112 1.00 90.06 186 SER A O 1
ATOM 1484 N N . PHE A 1 187 ? 3.307 -1.869 -7.439 1.00 91.31 187 PHE A N 1
ATOM 1485 C CA . PHE A 1 187 ? 2.557 -1.172 -8.476 1.00 91.31 187 PHE A CA 1
ATOM 1486 C C . PHE A 1 187 ? 2.445 -1.984 -9.771 1.00 91.31 187 PHE A C 1
ATOM 1488 O O . PHE A 1 187 ? 1.330 -2.170 -10.250 1.00 91.31 187 PHE A O 1
ATOM 1495 N N . VAL A 1 188 ? 3.549 -2.519 -10.303 1.00 89.94 188 VAL A N 1
ATOM 1496 C CA . VAL A 1 188 ? 3.526 -3.360 -11.517 1.00 89.94 188 VAL A CA 1
ATOM 1497 C C . VAL A 1 188 ? 2.611 -4.574 -11.318 1.00 89.94 188 VAL A C 1
ATOM 1499 O O . VAL A 1 188 ? 1.705 -4.804 -12.119 1.00 89.94 188 VAL A O 1
ATOM 1502 N N . MET A 1 189 ? 2.742 -5.271 -10.183 1.00 90.31 189 MET A N 1
ATOM 1503 C CA . MET A 1 189 ? 1.865 -6.395 -9.833 1.00 90.31 189 MET A CA 1
ATOM 1504 C C . MET A 1 189 ? 0.393 -5.976 -9.673 1.00 90.31 189 MET A C 1
ATOM 1506 O O . MET A 1 189 ? -0.511 -6.721 -10.050 1.00 90.31 189 MET A O 1
ATOM 1510 N N . ALA A 1 190 ? 0.114 -4.798 -9.103 1.00 88.69 190 ALA A N 1
ATOM 1511 C CA . ALA A 1 190 ? -1.252 -4.288 -8.974 1.00 88.69 190 ALA A CA 1
ATOM 1512 C C . ALA A 1 190 ? -1.878 -3.979 -10.340 1.00 88.69 190 ALA A C 1
ATOM 1514 O O . ALA A 1 190 ? -3.032 -4.333 -10.560 1.00 88.69 190 ALA A O 1
ATOM 1515 N N . ILE A 1 191 ? -1.123 -3.403 -11.281 1.00 88.44 191 ILE A N 1
ATOM 1516 C CA . ILE A 1 191 ? -1.603 -3.160 -12.649 1.00 88.44 191 ILE A CA 1
ATOM 1517 C C . ILE A 1 191 ? -1.922 -4.474 -13.360 1.00 88.44 191 ILE A C 1
ATOM 1519 O O . ILE A 1 191 ? -2.998 -4.582 -13.947 1.00 88.44 191 ILE A O 1
ATOM 1523 N N . GLY A 1 192 ? -1.060 -5.488 -13.237 1.00 85.38 192 GLY A N 1
ATOM 1524 C CA . GLY A 1 192 ? -1.329 -6.823 -13.778 1.00 85.38 192 GLY A CA 1
ATOM 1525 C C . GLY A 1 192 ? -2.593 -7.466 -13.192 1.00 85.38 192 GLY A C 1
ATOM 1526 O O . GLY A 1 192 ? -3.362 -8.094 -13.916 1.00 85.38 192 GLY A O 1
ATOM 1527 N N . ARG A 1 193 ? -2.866 -7.257 -11.895 1.00 88.75 193 ARG A N 1
ATOM 1528 C CA . ARG A 1 193 ? -4.104 -7.726 -11.241 1.00 88.75 193 ARG A CA 1
ATOM 1529 C C . ARG A 1 193 ? -5.348 -6.942 -11.658 1.00 88.75 193 ARG A C 1
ATOM 1531 O O . ARG A 1 193 ? -6.404 -7.538 -11.841 1.00 88.75 193 ARG A O 1
ATOM 1538 N N . TRP A 1 194 ? -5.249 -5.619 -11.771 1.00 89.25 194 TRP A N 1
ATOM 1539 C CA . TRP A 1 194 ? -6.378 -4.744 -12.103 1.00 89.25 194 TRP A CA 1
ATOM 1540 C C . TRP A 1 194 ? -6.765 -4.811 -13.580 1.00 89.25 194 TRP A C 1
ATOM 1542 O O . TRP A 1 194 ? -7.930 -4.592 -13.913 1.00 89.25 194 TRP A O 1
ATOM 1552 N N . PHE A 1 195 ? -5.803 -5.104 -14.454 1.00 87.19 195 PHE A N 1
ATOM 1553 C CA . PHE A 1 195 ? -5.977 -5.116 -15.902 1.00 87.19 195 PHE A CA 1
ATOM 1554 C C . PHE A 1 195 ? -5.371 -6.384 -16.539 1.00 87.19 195 PHE A C 1
ATOM 1556 O O . PHE A 1 195 ? -4.469 -6.278 -17.368 1.00 87.19 195 PHE A O 1
ATOM 1563 N N . PRO A 1 196 ? -5.872 -7.589 -16.206 1.00 81.69 196 PRO A N 1
ATOM 1564 C CA . PRO A 1 196 ? -5.289 -8.852 -16.674 1.00 81.69 196 PRO A CA 1
ATOM 1565 C C . PRO A 1 196 ? -5.388 -9.042 -18.196 1.00 81.69 196 PRO A C 1
ATOM 1567 O O . PRO A 1 196 ? -4.551 -9.709 -18.801 1.00 81.69 196 PRO A O 1
ATOM 1570 N N . ASP A 1 197 ? -6.396 -8.432 -18.823 1.00 78.38 197 ASP A N 1
ATOM 1571 C CA . ASP A 1 197 ? -6.646 -8.538 -20.264 1.00 78.38 197 ASP A CA 1
ATOM 1572 C C . ASP A 1 197 ? -5.890 -7.480 -21.087 1.00 78.38 197 ASP A C 1
ATOM 1574 O O . ASP A 1 197 ? -5.909 -7.511 -22.320 1.00 78.38 197 ASP A O 1
ATOM 1578 N N . MET A 1 198 ? -5.222 -6.525 -20.429 1.00 73.81 198 MET A N 1
ATOM 1579 C CA . MET A 1 198 ? -4.420 -5.508 -21.103 1.00 73.81 198 MET A CA 1
ATOM 1580 C C . MET A 1 198 ? -3.066 -6.094 -21.492 1.00 73.81 198 MET A C 1
ATOM 1582 O O . MET A 1 198 ? -2.118 -6.100 -20.711 1.00 73.81 198 MET A O 1
ATOM 1586 N N . LYS A 1 199 ? -2.967 -6.569 -22.731 1.00 63.88 199 LYS A N 1
ATOM 1587 C CA . LYS A 1 199 ? -1.680 -6.935 -23.324 1.00 63.88 199 LYS A CA 1
ATOM 1588 C C . LYS A 1 199 ? -0.999 -5.701 -23.920 1.00 63.88 199 LYS A C 1
ATOM 1590 O O . LYS A 1 199 ? -1.701 -4.808 -24.409 1.00 63.88 199 LYS A O 1
ATOM 1595 N N . PRO A 1 200 ? 0.345 -5.644 -23.919 1.00 60.50 200 PRO A N 1
ATOM 1596 C CA . PRO A 1 200 ? 1.061 -4.704 -24.767 1.00 60.50 200 PRO A CA 1
ATOM 1597 C C . PRO A 1 200 ? 0.551 -4.898 -26.193 1.00 60.50 200 PRO A C 1
ATOM 1599 O O . PRO A 1 200 ? 0.437 -6.035 -26.654 1.00 60.50 200 PRO A O 1
ATOM 1602 N N . VAL A 1 201 ? 0.176 -3.809 -26.861 1.00 58.47 201 VAL A N 1
ATOM 1603 C CA . VAL A 1 201 ? -0.183 -3.886 -28.277 1.00 58.47 201 VAL A CA 1
ATOM 1604 C C . VAL A 1 201 ? 1.067 -4.378 -29.000 1.00 58.47 201 VAL A C 1
ATOM 1606 O O . VAL A 1 201 ? 2.094 -3.702 -28.962 1.00 58.47 201 VAL A O 1
ATOM 1609 N N . GLU A 1 202 ? 1.001 -5.575 -29.584 1.00 52.53 202 GLU A N 1
ATOM 1610 C CA . GLU A 1 202 ? 2.047 -6.060 -30.480 1.00 52.53 202 GLU A CA 1
ATOM 1611 C C . GLU A 1 202 ? 2.193 -5.018 -31.589 1.00 52.53 202 GLU A C 1
ATOM 1613 O O . GLU A 1 202 ? 1.196 -4.603 -32.183 1.00 52.53 202 GLU A O 1
ATOM 1618 N N . MET A 1 203 ? 3.412 -4.515 -31.792 1.00 48.69 203 MET A N 1
ATOM 1619 C CA . MET A 1 203 ? 3.687 -3.570 -32.867 1.00 48.69 203 MET A CA 1
ATOM 1620 C C . MET A 1 203 ? 3.302 -4.252 -34.180 1.00 48.69 203 MET A C 1
ATOM 1622 O O . MET A 1 203 ? 3.967 -5.193 -34.607 1.00 48.69 203 MET A O 1
ATOM 1626 N N . GLU A 1 204 ? 2.209 -3.815 -34.802 1.00 43.22 204 GLU A N 1
ATOM 1627 C CA . GLU A 1 204 ? 1.931 -4.175 -36.184 1.00 43.22 204 GLU A CA 1
ATOM 1628 C C . GLU A 1 204 ? 2.978 -3.446 -37.030 1.00 43.22 204 GLU A C 1
ATOM 1630 O O . GLU A 1 204 ? 2.893 -2.241 -37.256 1.00 43.22 204 GLU A O 1
ATOM 1635 N N . GLU A 1 205 ? 4.018 -4.168 -37.445 1.00 42.12 205 GLU A N 1
ATOM 1636 C CA . GLU A 1 205 ? 4.934 -3.720 -38.490 1.00 42.12 205 GLU A CA 1
ATOM 1637 C C . GLU A 1 205 ? 4.148 -3.639 -39.807 1.00 42.12 205 GLU A C 1
ATOM 1639 O O . GLU A 1 205 ? 4.103 -4.583 -40.597 1.00 42.12 205 GLU A O 1
ATOM 1644 N N . SER A 1 206 ? 3.457 -2.526 -40.051 1.00 42.84 206 SER A N 1
ATOM 1645 C CA . SER A 1 206 ? 2.841 -2.278 -41.349 1.00 42.84 206 SER A CA 1
ATOM 1646 C C . SER A 1 206 ? 3.901 -1.740 -42.309 1.00 42.84 206 SER A C 1
ATOM 1648 O O . SER A 1 206 ? 4.232 -0.557 -42.287 1.00 42.84 206 SER A O 1
ATOM 1650 N N . CYS A 1 207 ? 4.443 -2.601 -43.170 1.00 35.69 207 CYS A N 1
ATOM 1651 C CA . CYS A 1 207 ? 5.284 -2.162 -44.279 1.00 35.69 207 CYS A CA 1
ATOM 1652 C C . CYS A 1 207 ? 4.407 -1.553 -45.386 1.00 35.69 207 CYS A C 1
ATOM 1654 O O . CYS A 1 207 ? 3.782 -2.285 -46.157 1.00 35.69 207 CYS A O 1
ATOM 1656 N N . THR A 1 208 ? 4.375 -0.229 -45.517 1.00 43.91 208 THR A N 1
ATOM 1657 C CA . THR A 1 208 ? 3.892 0.438 -46.734 1.00 43.91 208 THR A CA 1
ATOM 1658 C C . THR A 1 208 ? 5.043 0.551 -47.731 1.00 43.91 208 THR A C 1
ATOM 1660 O O . THR A 1 208 ? 5.957 1.353 -47.576 1.00 43.91 208 THR A O 1
ATOM 1663 N N . ILE A 1 209 ? 5.016 -0.282 -48.776 1.00 41.81 209 ILE A N 1
ATOM 1664 C CA . ILE A 1 209 ? 5.939 -0.159 -49.910 1.00 41.81 209 ILE A CA 1
ATOM 1665 C C . ILE A 1 209 ? 5.420 0.970 -50.808 1.00 41.81 209 ILE A C 1
ATOM 1667 O O . ILE A 1 209 ? 4.607 0.729 -51.701 1.00 41.81 209 ILE A O 1
ATOM 1671 N N . GLU A 1 210 ? 5.886 2.199 -50.594 1.00 45.91 210 GLU A N 1
ATOM 1672 C CA . GLU A 1 210 ? 5.744 3.264 -51.588 1.00 45.91 210 GLU A CA 1
ATOM 1673 C C . GLU A 1 210 ? 7.000 3.337 -52.462 1.00 45.91 210 GLU A C 1
ATOM 1675 O O . GLU A 1 210 ? 8.084 3.701 -52.025 1.00 45.91 210 GLU A O 1
ATOM 1680 N N . ASN A 1 211 ? 6.830 2.925 -53.720 1.00 49.09 211 ASN A N 1
ATOM 1681 C CA . ASN A 1 211 ? 7.623 3.279 -54.898 1.00 49.09 211 ASN A CA 1
ATOM 1682 C C . ASN A 1 211 ? 9.029 3.876 -54.656 1.00 49.09 211 ASN A C 1
ATOM 1684 O O . ASN A 1 211 ? 9.300 5.034 -54.963 1.00 49.09 211 ASN A O 1
ATOM 1688 N N . GLY A 1 212 ? 9.968 3.011 -54.277 1.00 49.25 212 GLY A N 1
ATOM 1689 C CA . GLY A 1 212 ? 11.295 3.003 -54.888 1.00 49.25 212 GLY A CA 1
ATOM 1690 C C . GLY A 1 212 ? 12.374 3.934 -54.343 1.00 49.25 212 GLY A C 1
ATOM 1691 O O . GLY A 1 212 ? 13.434 3.920 -54.952 1.00 49.25 212 GLY A O 1
ATOM 1692 N N . ASN A 1 213 ? 12.197 4.670 -53.243 1.00 48.31 213 ASN A N 1
ATOM 1693 C CA . ASN A 1 213 ? 13.316 5.318 -52.539 1.00 48.31 213 ASN A CA 1
ATOM 1694 C C . ASN A 1 213 ? 13.010 5.487 -51.038 1.00 48.31 213 ASN A C 1
ATOM 1696 O O . ASN A 1 213 ? 11.995 6.073 -50.691 1.00 48.31 213 ASN A O 1
ATOM 1700 N N . GLU A 1 214 ? 13.944 5.009 -50.206 1.00 42.69 214 GLU A N 1
ATOM 1701 C CA . GLU A 1 214 ? 14.048 5.145 -48.739 1.00 42.69 214 GLU A CA 1
ATOM 1702 C C . GLU A 1 214 ? 12.907 4.534 -47.894 1.00 42.69 214 GLU A C 1
ATOM 1704 O O . GLU A 1 214 ? 11.802 5.055 -47.798 1.00 42.69 214 GLU A O 1
ATOM 1709 N N . GLU A 1 215 ? 13.225 3.423 -47.212 1.00 42.56 215 GLU A N 1
ATOM 1710 C CA . GLU A 1 215 ? 12.428 2.850 -46.120 1.00 42.56 215 GLU A CA 1
ATOM 1711 C C . GLU A 1 215 ? 12.334 3.855 -44.960 1.00 42.56 215 GLU A C 1
ATOM 1713 O O . GLU A 1 215 ? 13.191 3.896 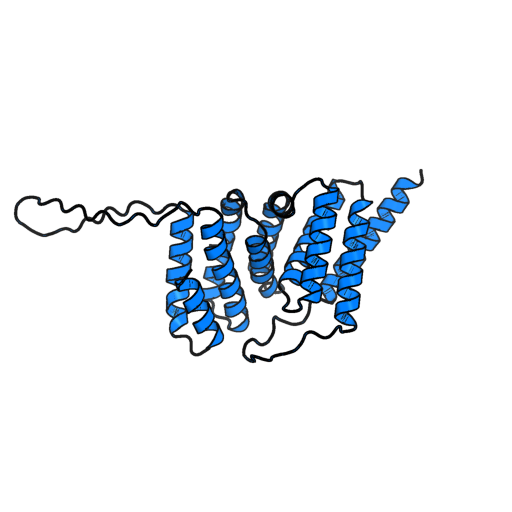-44.075 1.00 42.56 215 GLU A O 1
ATOM 1718 N N . ILE A 1 216 ? 11.285 4.675 -44.939 1.00 45.78 216 ILE A N 1
ATOM 1719 C CA . ILE A 1 216 ? 10.880 5.375 -43.722 1.00 45.78 216 ILE A CA 1
ATOM 1720 C C . ILE A 1 216 ? 10.005 4.396 -42.943 1.00 45.78 216 ILE A C 1
ATOM 1722 O O . ILE A 1 216 ? 8.832 4.201 -43.251 1.00 45.78 216 ILE A O 1
ATOM 1726 N N . LEU A 1 217 ? 10.603 3.741 -41.945 1.00 43.53 217 LEU A N 1
ATOM 1727 C CA . LEU A 1 217 ? 9.881 2.967 -40.940 1.00 43.53 217 LEU A CA 1
ATOM 1728 C C . LEU A 1 217 ? 9.056 3.947 -40.086 1.00 43.53 217 LEU A C 1
ATOM 1730 O O . LEU A 1 217 ? 9.484 4.358 -39.008 1.00 43.53 217 LEU A O 1
ATOM 1734 N N . GLU A 1 218 ? 7.889 4.368 -40.572 1.00 44.72 218 GLU A N 1
ATOM 1735 C CA . GLU A 1 218 ? 6.902 5.052 -39.738 1.00 44.72 218 GLU A CA 1
ATOM 1736 C C . GLU A 1 218 ? 6.281 4.007 -38.814 1.00 44.72 218 GLU A C 1
ATOM 1738 O O . GLU A 1 218 ? 5.254 3.398 -39.097 1.00 44.72 218 GLU A O 1
ATOM 1743 N N . THR A 1 219 ? 6.953 3.742 -37.694 1.00 45.59 219 THR A N 1
ATOM 1744 C CA . THR A 1 219 ? 6.328 3.031 -36.584 1.00 45.59 219 THR A CA 1
ATOM 1745 C C . THR A 1 219 ? 5.187 3.925 -36.112 1.00 45.59 219 THR A C 1
ATOM 1747 O O . THR A 1 219 ? 5.433 4.939 -35.464 1.00 45.59 219 THR A O 1
ATOM 1750 N N . GLU A 1 220 ? 3.939 3.624 -36.462 1.00 43.38 220 GLU A N 1
ATOM 1751 C CA . GLU A 1 220 ? 2.806 4.288 -35.826 1.00 43.38 220 GLU A CA 1
ATOM 1752 C C . GLU A 1 220 ? 2.798 3.850 -34.357 1.00 43.38 220 GLU A C 1
ATOM 1754 O O . GLU A 1 220 ? 2.350 2.758 -34.006 1.00 43.38 220 GLU A O 1
ATOM 1759 N N . TRP A 1 221 ? 3.352 4.689 -33.477 1.00 50.62 221 TRP A N 1
ATOM 1760 C CA . TRP A 1 221 ? 3.300 4.487 -32.032 1.00 50.62 221 TRP A CA 1
ATOM 1761 C C . TRP A 1 221 ? 1.840 4.601 -31.601 1.00 50.62 221 TRP A C 1
ATOM 1763 O O . TRP A 1 221 ? 1.366 5.674 -31.218 1.00 50.62 221 TRP A O 1
ATOM 1773 N N . LYS A 1 222 ? 1.091 3.500 -31.674 1.00 56.47 222 LYS A N 1
ATOM 1774 C CA . LYS A 1 222 ? -0.238 3.437 -31.081 1.00 56.47 222 LYS A CA 1
ATOM 1775 C C . LYS A 1 222 ? -0.059 3.701 -29.594 1.00 56.47 222 LYS A C 1
ATOM 1777 O O . LYS A 1 222 ? 0.604 2.932 -28.902 1.00 56.47 222 LYS A O 1
ATOM 1782 N N . ALA A 1 223 ? -0.588 4.832 -29.129 1.00 64.06 223 ALA A N 1
ATOM 1783 C CA . ALA A 1 223 ? -0.400 5.272 -27.756 1.00 64.06 223 ALA A CA 1
ATOM 1784 C C . ALA A 1 223 ? -0.809 4.144 -26.800 1.00 64.06 223 ALA A C 1
ATOM 1786 O O . ALA A 1 223 ? -1.961 3.698 -26.807 1.00 64.06 223 ALA A O 1
ATOM 1787 N N . LEU A 1 224 ? 0.156 3.665 -26.012 1.00 69.12 224 LEU A N 1
ATOM 1788 C CA . LEU A 1 224 ? -0.073 2.620 -25.024 1.00 69.12 224 LEU A CA 1
ATOM 1789 C C . LEU A 1 224 ? -1.191 3.068 -24.070 1.00 69.12 224 LEU A C 1
ATOM 1791 O O . LEU A 1 224 ? -1.226 4.242 -23.675 1.00 69.12 224 LEU A O 1
ATOM 1795 N N . PRO A 1 225 ? -2.101 2.162 -23.667 1.00 82.44 225 PRO A N 1
ATOM 1796 C CA . PRO A 1 225 ? -3.051 2.448 -22.605 1.00 82.44 225 PRO A CA 1
ATOM 1797 C C . PRO A 1 225 ? -2.320 3.032 -21.386 1.00 82.44 225 PRO A C 1
ATOM 1799 O O . PRO A 1 225 ? -1.253 2.520 -21.035 1.00 82.44 225 PRO A O 1
ATOM 1802 N N . PRO A 1 226 ? -2.863 4.066 -20.712 1.00 84.50 226 PRO A N 1
ATOM 1803 C CA . PRO A 1 226 ? -2.156 4.748 -19.628 1.00 84.50 226 PRO A CA 1
ATOM 1804 C C . PRO A 1 226 ? -1.568 3.816 -18.549 1.00 84.50 226 PRO A C 1
ATOM 1806 O O . PRO A 1 226 ? -0.414 4.036 -18.182 1.00 84.50 226 PRO A O 1
ATOM 1809 N N . PRO A 1 227 ? -2.269 2.749 -18.094 1.00 85.19 227 PRO A N 1
ATOM 1810 C CA . PRO A 1 227 ? -1.701 1.792 -17.141 1.00 85.19 227 PRO A CA 1
ATOM 1811 C C . PRO A 1 227 ? -0.427 1.111 -17.653 1.00 85.19 227 PRO A C 1
ATOM 1813 O O . PRO A 1 227 ? 0.542 0.982 -16.909 1.00 85.19 227 PRO A O 1
ATOM 1816 N N . ILE A 1 228 ? -0.406 0.728 -18.933 1.00 84.38 228 ILE A N 1
ATOM 1817 C CA . ILE A 1 228 ? 0.738 0.062 -19.568 1.00 84.38 228 ILE A CA 1
ATOM 1818 C C . ILE A 1 228 ? 1.886 1.056 -19.772 1.00 84.38 228 ILE A C 1
ATOM 1820 O O . ILE A 1 228 ? 3.033 0.727 -19.490 1.00 84.38 228 ILE A O 1
ATOM 1824 N N . ALA A 1 229 ? 1.587 2.289 -20.189 1.00 86.19 229 ALA A N 1
ATOM 1825 C CA . ALA A 1 229 ? 2.592 3.341 -20.351 1.00 86.19 229 ALA A CA 1
ATOM 1826 C C . ALA A 1 229 ? 3.279 3.709 -19.021 1.00 86.19 229 ALA A C 1
ATOM 1828 O O . ALA A 1 229 ? 4.478 3.995 -18.981 1.00 86.19 229 ALA A O 1
ATOM 1829 N N . ASP A 1 230 ? 2.535 3.703 -17.912 1.00 87.31 230 ASP A N 1
ATOM 1830 C CA . ASP A 1 230 ? 3.107 3.964 -16.591 1.00 87.31 230 ASP A CA 1
ATOM 1831 C C . ASP A 1 230 ? 3.970 2.784 -16.106 1.00 87.31 230 ASP A C 1
ATOM 1833 O O . ASP A 1 230 ? 5.029 3.018 -15.521 1.00 87.31 230 ASP A O 1
ATOM 1837 N N . VAL A 1 231 ? 3.588 1.532 -16.401 1.00 87.06 231 VAL A N 1
ATOM 1838 C CA . VAL A 1 231 ? 4.439 0.349 -16.157 1.00 87.06 231 VAL A CA 1
ATOM 1839 C C . VAL A 1 231 ? 5.716 0.420 -16.991 1.00 87.06 231 VAL A C 1
ATOM 1841 O O . VAL A 1 231 ? 6.805 0.317 -16.433 1.00 87.06 231 VAL A O 1
ATOM 1844 N N . GLU A 1 232 ? 5.619 0.688 -18.294 1.00 87.38 232 GLU A N 1
ATOM 1845 C CA . GLU A 1 232 ? 6.782 0.864 -19.172 1.00 87.38 232 GLU A CA 1
ATOM 1846 C C . GLU A 1 232 ? 7.745 1.919 -18.613 1.00 87.38 232 GLU A C 1
ATOM 1848 O O . GLU A 1 232 ? 8.956 1.701 -18.540 1.00 87.38 232 GLU A O 1
ATOM 1853 N N . ARG A 1 233 ? 7.214 3.047 -18.137 1.00 87.88 233 ARG A N 1
ATOM 1854 C CA . ARG A 1 233 ? 8.017 4.102 -17.516 1.00 87.88 233 ARG A CA 1
ATOM 1855 C C . ARG A 1 233 ? 8.749 3.620 -16.268 1.00 87.88 233 ARG A C 1
ATOM 1857 O O . ARG A 1 233 ? 9.917 3.975 -16.093 1.00 87.88 233 ARG A O 1
ATOM 1864 N N . VAL A 1 234 ? 8.087 2.844 -15.409 1.00 87.69 234 VAL A N 1
ATOM 1865 C CA . VAL A 1 234 ? 8.729 2.214 -14.247 1.00 87.69 234 VAL A CA 1
ATOM 1866 C C . VAL A 1 234 ? 9.868 1.316 -14.726 1.00 87.69 234 VAL A C 1
ATOM 1868 O O . VAL A 1 234 ? 11.001 1.535 -14.308 1.00 87.69 234 VAL A O 1
ATOM 1871 N N . LEU A 1 235 ? 9.610 0.403 -15.667 1.00 86.88 235 LEU A N 1
ATOM 1872 C CA . LEU A 1 235 ? 10.603 -0.540 -16.197 1.00 86.88 235 LEU A CA 1
ATOM 1873 C C . LEU A 1 235 ? 11.827 0.175 -16.791 1.00 86.88 235 LEU A C 1
ATOM 1875 O O . LEU A 1 235 ? 12.969 -0.150 -16.450 1.00 86.88 235 LEU A O 1
ATOM 1879 N N . LEU A 1 236 ? 11.607 1.189 -17.634 1.00 87.19 236 LEU A N 1
ATOM 1880 C CA . LEU A 1 236 ? 12.668 1.990 -18.250 1.00 87.19 236 LEU A CA 1
ATOM 1881 C C . LEU A 1 236 ? 13.509 2.717 -17.199 1.00 87.19 236 LEU A C 1
ATOM 1883 O O . LEU A 1 236 ? 14.742 2.703 -17.277 1.00 87.19 236 LEU A O 1
ATOM 1887 N N . ARG A 1 237 ? 12.865 3.317 -16.190 1.00 84.19 237 ARG A N 1
ATOM 1888 C CA . ARG A 1 237 ? 13.573 4.019 -15.114 1.00 84.19 237 ARG A CA 1
ATOM 1889 C C . ARG A 1 237 ? 14.269 3.069 -14.153 1.00 84.19 237 ARG A C 1
ATOM 1891 O O . ARG A 1 237 ? 15.315 3.435 -13.645 1.00 84.19 237 ARG A O 1
ATOM 1898 N N . THR A 1 238 ? 13.792 1.847 -13.936 1.00 85.00 238 THR A N 1
ATOM 1899 C CA . THR A 1 238 ? 14.464 0.885 -13.045 1.00 85.00 238 THR A CA 1
ATOM 1900 C C . THR A 1 238 ? 15.548 0.059 -13.737 1.00 85.00 238 THR A C 1
ATOM 1902 O O . THR A 1 238 ? 16.402 -0.510 -13.061 1.00 85.00 238 THR A O 1
ATOM 1905 N N . LYS A 1 239 ? 15.582 0.015 -15.076 1.00 86.31 239 LYS A N 1
ATOM 1906 C CA . LYS A 1 239 ? 16.531 -0.795 -15.865 1.00 86.31 239 LYS A CA 1
ATOM 1907 C C . LYS A 1 239 ? 18.000 -0.556 -15.505 1.00 86.31 239 LYS A C 1
ATOM 1909 O O . LYS A 1 239 ? 18.768 -1.508 -15.381 1.00 86.31 239 LYS A O 1
ATOM 1914 N N . HIS A 1 240 ? 18.402 0.698 -15.305 1.00 84.56 240 HIS A N 1
ATOM 1915 C CA . HIS A 1 240 ? 19.791 1.043 -14.975 1.00 84.56 240 HIS A CA 1
ATOM 1916 C C . HIS A 1 240 ? 20.225 0.541 -13.582 1.00 84.56 240 HIS A C 1
ATOM 1918 O O . HIS A 1 240 ? 21.418 0.398 -13.313 1.00 84.56 240 HIS A O 1
ATOM 1924 N N . LEU A 1 241 ? 19.277 0.211 -12.697 1.00 84.38 241 LEU A N 1
ATOM 1925 C CA . LEU A 1 241 ? 19.571 -0.341 -11.373 1.00 84.38 241 LEU A CA 1
ATOM 1926 C C . LEU A 1 241 ? 20.063 -1.794 -11.433 1.00 84.38 241 LEU A C 1
ATOM 1928 O O . LEU A 1 241 ? 20.631 -2.280 -10.455 1.00 84.38 241 LEU A O 1
ATOM 1932 N N . MET A 1 242 ? 19.947 -2.474 -12.580 1.00 82.94 242 MET A N 1
ATOM 1933 C CA . MET A 1 242 ? 20.561 -3.792 -12.786 1.00 82.94 242 MET A CA 1
ATOM 1934 C C . MET A 1 242 ? 22.093 -3.764 -12.708 1.00 82.94 242 MET A C 1
ATOM 1936 O O . MET A 1 242 ? 22.704 -4.767 -12.338 1.00 82.94 242 MET A O 1
ATOM 1940 N N . SER A 1 243 ? 22.716 -2.621 -13.013 1.00 84.12 243 SER A N 1
ATOM 1941 C CA . SER A 1 243 ? 24.159 -2.404 -12.849 1.00 84.12 243 SER A CA 1
ATOM 1942 C C . SER A 1 243 ? 24.542 -1.830 -11.479 1.00 84.12 243 SER A C 1
ATOM 1944 O O . SER A 1 243 ? 25.693 -1.448 -11.282 1.00 84.12 243 SER A O 1
ATOM 1946 N N . SER A 1 244 ? 23.606 -1.748 -10.526 1.00 82.88 244 SER A N 1
ATOM 1947 C CA . SER A 1 244 ? 23.890 -1.254 -9.174 1.00 82.88 244 SER A CA 1
ATOM 1948 C C . SER A 1 244 ? 24.949 -2.123 -8.474 1.00 82.88 244 SER A C 1
ATOM 1950 O O . SER A 1 244 ? 24.888 -3.348 -8.570 1.00 82.88 244 SER A O 1
ATOM 1952 N N . PRO A 1 245 ? 25.897 -1.546 -7.715 1.00 79.56 245 PRO A N 1
ATOM 1953 C CA . PRO A 1 245 ? 26.864 -2.329 -6.942 1.00 79.56 245 PRO A CA 1
ATOM 1954 C C . PRO A 1 245 ? 26.212 -3.123 -5.793 1.00 79.56 245 PRO A C 1
ATOM 1956 O O . PRO A 1 245 ? 26.825 -4.043 -5.257 1.00 79.56 245 PRO A O 1
ATOM 1959 N N . HIS A 1 246 ? 24.968 -2.797 -5.429 1.00 79.56 246 HIS A N 1
ATOM 1960 C CA . HIS A 1 246 ? 24.242 -3.408 -4.316 1.00 79.56 246 HIS A CA 1
ATOM 1961 C C . HIS A 1 246 ? 23.366 -4.573 -4.771 1.00 79.56 246 HIS A C 1
ATOM 1963 O O . HIS A 1 246 ? 22.431 -4.397 -5.558 1.00 79.56 246 HIS A O 1
ATOM 1969 N N . LEU A 1 247 ? 23.626 -5.764 -4.226 1.00 80.75 247 LEU A N 1
ATOM 1970 C CA . LEU A 1 247 ? 22.898 -6.989 -4.567 1.00 80.75 247 LEU A CA 1
ATOM 1971 C C . LEU A 1 247 ? 21.377 -6.900 -4.310 1.00 80.75 247 LEU A C 1
ATOM 1973 O O . LEU A 1 247 ? 20.632 -7.273 -5.219 1.00 80.75 247 LEU A O 1
ATOM 1977 N N . PRO A 1 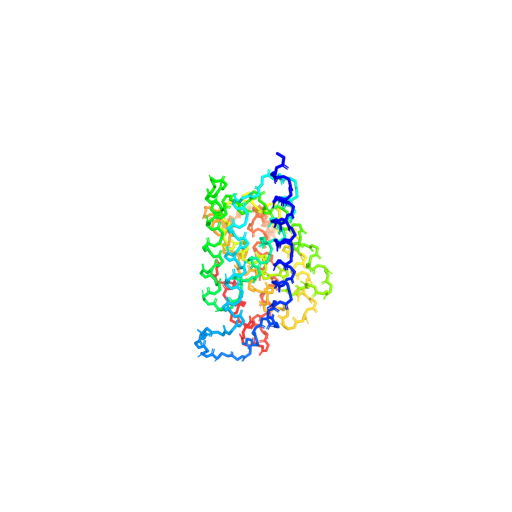248 ? 20.877 -6.374 -3.168 1.00 80.31 248 PRO A N 1
ATOM 1978 C CA . PRO A 1 248 ? 19.432 -6.286 -2.928 1.00 80.31 248 PRO A CA 1
ATOM 1979 C C . PRO A 1 248 ? 18.698 -5.436 -3.974 1.00 80.31 248 PRO A C 1
ATOM 1981 O O . PRO A 1 248 ? 17.632 -5.817 -4.456 1.00 80.31 248 PRO A O 1
ATOM 1984 N N . ILE A 1 249 ? 19.306 -4.321 -4.395 1.00 81.69 249 ILE A N 1
ATOM 1985 C CA . ILE A 1 249 ? 18.752 -3.438 -5.431 1.00 81.69 249 ILE A CA 1
ATOM 1986 C C . ILE A 1 249 ? 18.706 -4.159 -6.782 1.00 81.69 249 ILE A C 1
ATOM 1988 O O . ILE A 1 249 ? 17.697 -4.085 -7.479 1.00 81.69 249 ILE A O 1
ATOM 1992 N N . ARG A 1 250 ? 19.761 -4.904 -7.137 1.00 84.00 250 ARG A N 1
ATOM 1993 C CA . ARG A 1 250 ? 19.796 -5.693 -8.377 1.00 84.00 250 ARG A CA 1
ATOM 1994 C C . ARG A 1 250 ? 18.721 -6.774 -8.408 1.00 84.00 250 ARG A C 1
ATOM 1996 O O . ARG A 1 250 ? 18.050 -6.920 -9.424 1.00 84.00 250 ARG A O 1
ATOM 2003 N N . LEU A 1 251 ? 18.553 -7.518 -7.314 1.00 84.25 251 LEU A N 1
ATOM 2004 C CA . LEU A 1 251 ? 17.523 -8.557 -7.205 1.00 84.25 251 LEU A CA 1
ATOM 2005 C C . LEU A 1 251 ? 16.117 -7.965 -7.357 1.00 84.25 251 LEU A C 1
ATOM 2007 O O . LEU A 1 251 ? 15.300 -8.514 -8.093 1.00 84.25 251 LEU A O 1
ATOM 2011 N N . LEU A 1 252 ? 15.852 -6.821 -6.720 1.00 84.00 252 LEU A N 1
ATOM 2012 C CA . LEU A 1 252 ? 14.578 -6.116 -6.866 1.00 84.00 252 LEU A CA 1
ATOM 2013 C C . LEU A 1 252 ? 14.363 -5.598 -8.289 1.00 84.00 252 LEU A C 1
ATOM 2015 O O . LEU A 1 252 ? 13.277 -5.774 -8.825 1.00 84.00 252 LEU A O 1
ATOM 2019 N N . ALA A 1 253 ? 15.383 -5.012 -8.921 1.00 85.44 253 ALA A N 1
ATOM 2020 C CA . ALA A 1 253 ? 15.291 -4.542 -10.302 1.00 85.44 253 ALA A CA 1
ATOM 2021 C C . ALA A 1 253 ? 15.002 -5.690 -11.279 1.00 85.44 253 ALA A C 1
ATOM 2023 O O . ALA A 1 253 ? 14.132 -5.552 -12.132 1.00 85.44 253 ALA A O 1
ATOM 2024 N N . MET A 1 254 ? 15.669 -6.838 -11.124 1.00 86.44 254 MET A N 1
ATOM 2025 C CA . MET A 1 254 ? 15.390 -8.024 -11.942 1.00 86.44 254 MET A CA 1
ATOM 2026 C C . MET A 1 254 ? 13.963 -8.535 -11.740 1.00 86.44 254 MET A C 1
ATOM 2028 O O . MET A 1 254 ? 13.323 -8.924 -12.708 1.00 86.44 254 MET A O 1
ATOM 2032 N N . ARG A 1 255 ? 13.450 -8.501 -10.505 1.00 85.81 255 ARG A N 1
ATOM 2033 C CA . ARG A 1 255 ? 12.071 -8.906 -10.217 1.00 85.81 255 ARG A CA 1
ATOM 2034 C C . ARG A 1 255 ? 11.054 -7.961 -10.850 1.00 85.81 255 ARG A C 1
ATOM 2036 O O . ARG A 1 255 ? 10.127 -8.432 -11.484 1.00 85.81 255 ARG A O 1
ATOM 2043 N N . VAL A 1 256 ? 11.266 -6.648 -10.736 1.00 86.44 256 VAL A N 1
ATOM 2044 C CA . VAL A 1 256 ? 10.416 -5.631 -11.381 1.00 86.44 256 VAL A CA 1
ATOM 2045 C C . VAL A 1 256 ? 10.381 -5.806 -12.899 1.00 86.44 256 VAL A C 1
ATOM 2047 O O . VAL A 1 256 ? 9.338 -5.602 -13.492 1.00 86.44 256 VAL A O 1
ATOM 2050 N N . LEU A 1 257 ? 11.503 -6.183 -13.519 1.00 84.12 257 LEU A N 1
ATOM 2051 C CA . LEU A 1 257 ? 11.593 -6.388 -14.969 1.00 84.12 257 LEU A CA 1
ATOM 2052 C C . LEU A 1 257 ? 11.005 -7.719 -15.460 1.00 84.12 257 LEU A C 1
ATOM 2054 O O . LEU A 1 257 ? 10.883 -7.900 -16.668 1.00 84.12 257 LEU A O 1
ATOM 2058 N N . HIS A 1 258 ? 10.734 -8.660 -14.555 1.00 84.00 258 HIS A N 1
ATOM 2059 C CA . HIS A 1 258 ? 10.207 -9.979 -14.896 1.00 84.00 258 HIS A CA 1
ATOM 2060 C C . HIS A 1 258 ? 8.677 -10.056 -14.789 1.00 84.00 258 HIS A C 1
ATOM 2062 O O . HIS A 1 258 ? 8.075 -10.847 -15.511 1.00 84.00 258 HIS A O 1
ATOM 2068 N N . GLU A 1 259 ? 8.071 -9.308 -13.861 1.00 76.06 259 GLU A N 1
ATOM 2069 C CA . GLU A 1 259 ? 6.606 -9.193 -13.729 1.00 76.06 259 GLU A CA 1
ATOM 2070 C C . GLU A 1 259 ? 5.991 -8.418 -14.904 1.00 76.06 259 GLU A C 1
ATOM 2072 O O . GLU A 1 259 ? 4.917 -8.848 -15.379 1.00 76.06 259 GLU A O 1
#

Secondary structure (DSSP, 8-state):
--HHHHHHHHHHHHHHHHHHHHHT-PSSS--TT----------HHHHHHHHHHHHHHHHHHH---HHHHHHHHHHHHHHHHHHTTSS-HHHHHHHHHHHHHHHHHTT--HHHHHHHHHHHHHHHHHHHHH-SSSTTHHHHHHHHHHHH---GGGHHHHHHHHHHHHHHHHT--HHHHHHHHHHHHHHHHHHHHH-TT-------------TTS---------PPPHHHHHHHHHHHHHGGGGG-S-HHHHHHHHHHHH-

Sequence (259 aa):
METTADSYVLFTLIETCIEWLKGMAPSPHCRDDLIEHVIPTLTKETSVTISLVSLIAVAFKHVAEESKQLKLLVNFLYQLLELYALPEWIVHDAVDCALLQIATTMGLSVSKFLHTHGSYIVHRVAISAQSRSDRNRAPVVFRALLDKVDDSRLYSSVRHIIEDLLFALDKFHQDFCILVMRSMLSFVMAIGRWFPDMKPVEMEESCTIENGNEEILETEWKALPPPIADVERVLLRTKHLMSSPHLPIRLLAMRVLHE

Radius of gyration: 22.09 Å; chains: 1; bounding box: 54×32×84 Å